Protein AF-D6PB41-F1 (afdb_monomer_lite)

Structure (mmCIF, N/CA/C/O backbone):
data_AF-D6PB41-F1
#
_entry.id   AF-D6PB41-F1
#
loop_
_atom_site.group_PDB
_atom_site.id
_atom_site.type_symbol
_atom_site.label_atom_id
_atom_site.label_alt_id
_atom_site.label_comp_id
_atom_site.label_asym_id
_atom_site.label_entity_id
_atom_site.label_seq_id
_atom_site.pdbx_PDB_ins_code
_atom_site.Cartn_x
_atom_site.Cartn_y
_atom_site.Cartn_z
_atom_site.occupancy
_atom_site.B_iso_or_equiv
_atom_site.auth_seq_id
_atom_site.auth_comp_id
_atom_site.auth_asym_id
_atom_site.auth_atom_id
_atom_site.pdbx_PDB_model_num
ATOM 1 N N . MET A 1 1 ? 48.624 17.942 90.514 1.00 46.00 1 MET A N 1
ATOM 2 C CA . MET A 1 1 ? 49.899 18.522 90.030 1.00 46.00 1 MET A CA 1
ATOM 3 C C . MET A 1 1 ? 50.523 17.539 89.050 1.00 46.00 1 MET A C 1
ATOM 5 O O . MET A 1 1 ? 50.627 16.386 89.438 1.00 46.00 1 MET A O 1
ATOM 9 N N . ARG A 1 2 ? 50.979 18.027 87.878 1.00 43.34 2 ARG A N 1
ATOM 10 C CA . ARG A 1 2 ? 51.829 17.343 86.865 1.00 43.34 2 ARG A CA 1
ATOM 11 C C . ARG A 1 2 ? 51.048 16.336 86.003 1.00 43.34 2 ARG A C 1
ATOM 13 O O . ARG A 1 2 ? 50.616 15.320 86.511 1.00 43.34 2 ARG A O 1
ATOM 20 N N . LYS A 1 3 ? 50.679 16.594 84.744 1.00 46.78 3 LYS A N 1
ATOM 21 C CA . LYS A 1 3 ? 51.382 17.221 83.607 1.00 46.78 3 LYS A CA 1
ATOM 22 C C . LYS A 1 3 ? 52.741 16.563 83.311 1.00 46.78 3 LYS A C 1
ATOM 24 O O . LYS A 1 3 ? 53.700 16.819 84.031 1.00 46.78 3 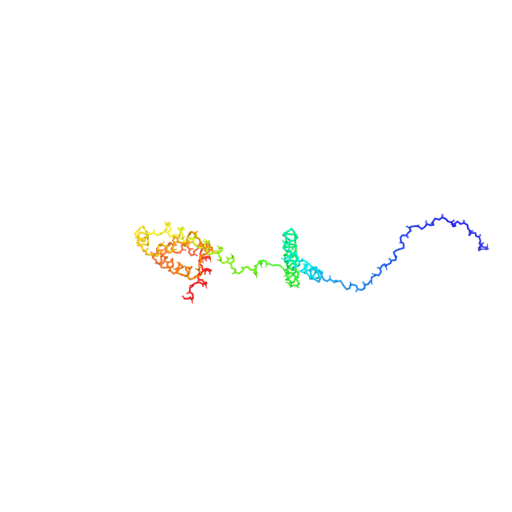LYS A O 1
ATOM 29 N N . ALA A 1 4 ? 52.746 15.864 82.174 1.00 49.88 4 ALA A N 1
ATOM 30 C CA . ALA A 1 4 ? 53.856 15.529 81.280 1.00 49.88 4 ALA A CA 1
ATOM 31 C C . ALA A 1 4 ? 54.661 14.236 81.522 1.00 49.88 4 ALA A C 1
ATOM 33 O O . ALA A 1 4 ? 55.021 13.911 82.647 1.00 49.88 4 ALA A O 1
ATOM 34 N N . ALA A 1 5 ? 55.005 13.635 80.374 1.00 46.44 5 ALA A N 1
ATOM 35 C CA . ALA A 1 5 ? 55.997 12.595 80.086 1.00 46.44 5 ALA A CA 1
ATOM 36 C C . ALA A 1 5 ? 55.528 11.131 80.155 1.00 46.44 5 ALA A C 1
ATOM 38 O O . ALA A 1 5 ? 55.388 10.582 81.239 1.00 46.44 5 ALA A O 1
ATOM 39 N N . VAL A 1 6 ? 55.292 10.563 78.962 1.00 45.97 6 VAL A N 1
ATOM 40 C CA . VAL A 1 6 ? 55.662 9.239 78.393 1.00 45.97 6 VAL A CA 1
ATOM 41 C C . VAL A 1 6 ? 54.609 9.010 77.287 1.00 45.97 6 VAL A C 1
ATOM 43 O O . VAL A 1 6 ? 53.485 8.632 77.577 1.00 45.97 6 VAL A O 1
ATOM 46 N N . GLU A 1 7 ? 54.756 9.386 76.018 1.00 50.38 7 GLU A N 1
ATOM 47 C CA . GLU A 1 7 ? 55.872 9.172 75.093 1.00 50.38 7 GLU A CA 1
ATOM 48 C C . GLU A 1 7 ? 56.425 7.741 75.132 1.00 50.38 7 GLU A C 1
ATOM 50 O O . GLU A 1 7 ? 57.614 7.553 75.308 1.00 50.38 7 GLU A O 1
ATOM 55 N N . GLU A 1 8 ? 55.561 6.723 75.004 1.00 51.78 8 GLU A N 1
ATOM 56 C CA . GLU A 1 8 ? 55.980 5.369 74.601 1.00 51.78 8 GLU A CA 1
ATOM 57 C C . GLU A 1 8 ? 54.777 4.510 74.170 1.00 51.78 8 GLU A C 1
ATOM 59 O O . GLU A 1 8 ? 54.185 3.787 74.966 1.00 51.78 8 GLU A O 1
ATOM 64 N N . LYS A 1 9 ? 54.373 4.630 72.902 1.00 47.22 9 LYS A N 1
ATOM 65 C CA . LYS A 1 9 ? 53.949 3.513 72.029 1.00 47.22 9 LYS A CA 1
ATOM 66 C C . LYS A 1 9 ? 53.563 4.063 70.660 1.00 47.22 9 LYS A C 1
ATOM 68 O O . LYS A 1 9 ? 52.422 4.050 70.214 1.00 47.22 9 LYS A O 1
ATOM 73 N N . VAL A 1 10 ? 54.596 4.561 69.993 1.00 51.94 10 VAL A N 1
ATOM 74 C CA . VAL A 1 10 ? 54.759 4.367 68.556 1.00 51.94 10 VAL A CA 1
ATOM 75 C C . VAL A 1 10 ? 54.676 2.861 68.299 1.00 51.94 10 VAL A C 1
ATOM 77 O O . VAL A 1 10 ? 55.523 2.141 68.817 1.00 51.94 10 VAL A O 1
ATOM 80 N N . ALA A 1 11 ? 53.651 2.404 67.578 1.00 50.31 11 ALA A N 1
ATOM 81 C CA . ALA A 1 11 ? 53.656 1.245 66.671 1.00 50.31 11 ALA A CA 1
ATOM 82 C C . ALA A 1 11 ? 52.228 0.711 66.507 1.00 50.31 11 ALA A C 1
ATOM 84 O O . ALA A 1 11 ? 51.835 -0.205 67.214 1.00 50.31 11 ALA A O 1
ATOM 85 N N . GLU A 1 12 ? 51.478 1.339 65.603 1.00 49.16 12 GLU A N 1
ATOM 86 C CA . GLU A 1 12 ? 50.595 0.692 64.616 1.00 49.16 12 GLU A CA 1
ATOM 87 C C . GLU A 1 12 ? 50.048 1.842 63.748 1.00 49.16 12 GLU A C 1
ATOM 89 O O . GLU A 1 12 ? 48.946 2.346 63.921 1.00 49.16 12 GLU A O 1
ATOM 94 N N . ILE A 1 13 ? 50.9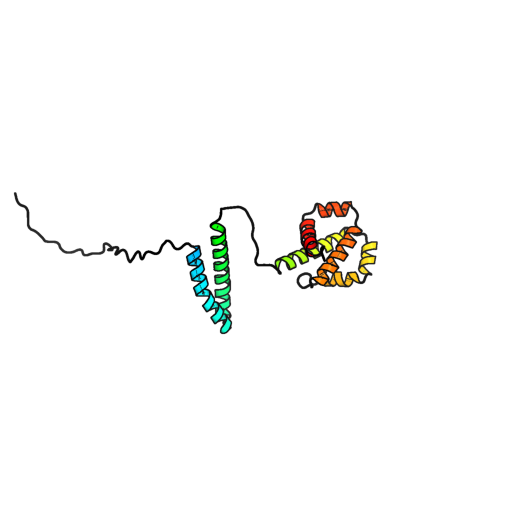14 2.578 63.044 1.00 47.47 13 ILE A N 1
ATOM 95 C CA . ILE A 1 13 ? 51.117 2.356 61.601 1.00 47.47 13 ILE A CA 1
ATOM 96 C C . ILE A 1 13 ? 49.804 1.860 60.982 1.00 47.47 13 ILE A C 1
ATOM 98 O O . ILE A 1 13 ? 49.491 0.681 61.014 1.00 47.47 13 ILE A O 1
ATOM 102 N N . ARG A 1 14 ? 48.941 2.819 60.645 1.00 54.53 14 ARG A N 1
ATOM 103 C CA . ARG A 1 14 ? 48.743 3.224 59.245 1.00 54.53 14 ARG A CA 1
ATOM 104 C C . ARG A 1 14 ? 48.165 2.080 58.416 1.00 54.53 14 ARG A C 1
ATOM 106 O O . ARG A 1 14 ? 48.912 1.348 57.789 1.00 54.53 14 ARG A O 1
ATOM 113 N N . ASP A 1 15 ? 46.842 2.025 58.393 1.00 50.47 15 ASP A N 1
ATOM 114 C CA . ASP A 1 15 ? 46.095 1.885 57.139 1.00 50.47 15 ASP A CA 1
ATOM 115 C C . ASP A 1 15 ? 44.679 2.456 57.328 1.00 50.47 15 ASP A C 1
ATOM 117 O O . ASP A 1 15 ? 43.663 1.853 57.003 1.00 50.47 15 ASP A O 1
ATOM 121 N N . ALA A 1 16 ? 44.587 3.639 57.949 1.00 48.56 16 ALA A N 1
ATOM 122 C CA . ALA A 1 16 ? 43.420 4.461 57.674 1.00 48.56 16 ALA A CA 1
ATOM 123 C C . ALA A 1 16 ? 43.694 5.025 56.280 1.00 48.56 16 ALA A C 1
ATOM 125 O O . ALA A 1 16 ? 44.712 5.714 56.145 1.00 48.56 16 ALA A O 1
ATOM 126 N N . PRO A 1 17 ? 42.882 4.701 55.258 1.00 48.66 17 PRO A N 1
ATOM 127 C CA . PRO A 1 17 ? 43.098 5.230 53.929 1.00 48.66 17 PRO A CA 1
ATOM 128 C C . PRO A 1 17 ? 43.026 6.743 54.076 1.00 48.66 17 PRO A C 1
ATOM 130 O O . PRO A 1 17 ? 41.963 7.306 54.344 1.00 48.66 17 PRO A O 1
ATOM 133 N N . THR A 1 18 ? 44.177 7.409 53.994 1.00 47.81 18 THR A N 1
ATOM 134 C CA . THR A 1 18 ? 44.210 8.826 53.678 1.00 47.81 18 THR A CA 1
ATOM 135 C C . THR A 1 18 ? 43.517 8.897 52.339 1.00 47.81 18 THR A C 1
ATOM 137 O O . THR A 1 18 ? 44.089 8.534 51.314 1.00 47.81 18 THR A O 1
ATOM 140 N N . VAL A 1 19 ? 42.247 9.289 52.373 1.00 55.06 19 VAL A N 1
ATOM 141 C CA . VAL A 1 19 ? 41.562 9.811 51.208 1.00 55.06 19 VAL A CA 1
ATOM 142 C C . VAL A 1 19 ? 42.275 11.130 50.943 1.00 55.06 19 VAL A C 1
ATOM 144 O O . VAL A 1 19 ? 41.844 12.198 51.367 1.00 55.06 19 VAL A O 1
ATOM 147 N N . GLU A 1 20 ? 43.454 11.037 50.322 1.00 46.06 20 GLU A N 1
ATOM 148 C CA . GLU A 1 20 ? 43.840 12.041 49.354 1.00 46.06 20 GLU A CA 1
ATOM 149 C C . GLU A 1 20 ? 42.637 12.076 48.428 1.00 46.06 20 GLU A C 1
ATOM 151 O O . GLU A 1 20 ? 42.344 11.095 47.740 1.00 46.06 20 GLU A O 1
ATOM 156 N N . LEU A 1 21 ? 41.844 13.140 48.565 1.00 47.31 21 LEU A N 1
ATOM 157 C CA . LEU A 1 21 ? 40.857 13.518 47.576 1.00 47.31 21 LEU A CA 1
ATOM 158 C C . LEU A 1 21 ? 41.687 13.732 46.315 1.00 47.31 21 LEU A C 1
ATOM 160 O O . LEU A 1 21 ? 42.231 14.812 46.095 1.00 47.31 21 LEU A O 1
ATOM 164 N N . LEU A 1 22 ? 41.916 12.627 45.602 1.00 50.00 22 LEU A N 1
ATOM 165 C CA . LEU A 1 22 ? 42.447 12.584 44.260 1.00 50.00 22 LEU A CA 1
ATOM 166 C C . LEU A 1 22 ? 41.592 13.591 43.531 1.00 50.00 22 LEU A C 1
ATOM 168 O O . LEU A 1 22 ? 40.391 13.349 43.433 1.00 50.00 22 LEU A O 1
ATOM 172 N N . ASN A 1 23 ? 42.222 14.718 43.192 1.00 44.22 23 ASN A N 1
ATOM 173 C CA . ASN A 1 23 ? 41.720 15.764 42.329 1.00 44.22 23 ASN A CA 1
ATOM 174 C C . ASN A 1 23 ? 40.247 15.543 41.989 1.00 44.22 23 ASN A C 1
ATOM 176 O O . ASN A 1 23 ? 39.916 14.879 41.006 1.00 44.22 23 ASN A O 1
ATOM 180 N N . GLU A 1 24 ? 39.371 16.157 42.780 1.00 47.56 24 GLU A N 1
ATOM 181 C CA . GLU A 1 24 ? 38.147 16.707 42.213 1.00 47.56 24 GLU A CA 1
ATOM 182 C C . GLU A 1 24 ? 38.624 17.850 41.298 1.00 47.56 24 GLU A C 1
ATOM 184 O O . GLU A 1 24 ? 38.518 19.034 41.603 1.00 47.56 24 GLU A O 1
ATOM 189 N N . GLU A 1 25 ? 39.330 17.464 40.225 1.00 49.12 25 GLU A N 1
ATOM 190 C CA . GLU A 1 25 ? 39.342 18.210 38.991 1.00 49.12 25 GLU A CA 1
ATOM 191 C C . GLU A 1 25 ? 37.870 18.428 38.720 1.00 49.12 25 GLU A C 1
ATOM 193 O O . GLU A 1 25 ? 37.086 17.480 38.713 1.00 49.12 25 GLU A O 1
ATOM 198 N N . ASP A 1 26 ? 37.544 19.709 38.692 1.00 46.25 26 ASP A N 1
ATOM 199 C CA . ASP A 1 26 ? 36.282 20.360 38.406 1.00 46.25 26 ASP A CA 1
ATOM 200 C C . ASP A 1 26 ? 35.673 19.778 37.113 1.00 46.25 26 ASP A C 1
ATOM 202 O O . ASP A 1 26 ? 35.628 20.418 36.070 1.00 46.25 26 ASP A O 1
ATOM 206 N N . ASP A 1 27 ? 35.273 18.511 37.139 1.00 49.66 27 ASP A N 1
ATOM 207 C CA . ASP A 1 27 ? 34.478 17.884 36.105 1.00 49.66 27 ASP A CA 1
ATOM 208 C C . ASP A 1 27 ? 33.059 18.224 36.524 1.00 49.66 27 ASP A C 1
ATOM 210 O O . ASP A 1 27 ? 32.382 17.494 37.259 1.00 49.66 27 ASP A O 1
ATOM 214 N N . GLU A 1 28 ? 32.648 19.430 36.117 1.00 53.94 28 GLU A N 1
ATOM 215 C CA . GLU A 1 28 ? 31.245 19.795 35.963 1.00 53.94 28 GLU A CA 1
ATOM 216 C C . GLU A 1 28 ? 30.469 18.524 35.612 1.00 53.94 28 GLU A C 1
ATOM 218 O O . GLU A 1 28 ? 30.945 17.795 34.742 1.00 53.94 28 GLU A O 1
ATOM 223 N N . PRO A 1 29 ? 29.336 18.194 36.262 1.00 51.88 29 PRO A N 1
ATOM 224 C CA . PRO A 1 29 ? 28.664 16.922 36.033 1.00 51.88 29 PRO A CA 1
ATOM 225 C C . PRO A 1 29 ? 28.317 16.810 34.549 1.00 51.88 29 PRO A C 1
ATOM 227 O O . PRO A 1 29 ? 27.301 17.337 34.094 1.00 51.88 29 PRO A O 1
ATOM 230 N N . VAL A 1 30 ? 29.201 16.162 33.784 1.00 57.44 30 VAL A N 1
ATOM 231 C CA . VAL A 1 30 ? 29.073 16.097 32.341 1.00 57.44 30 VAL A CA 1
ATOM 232 C C . VAL A 1 30 ? 27.807 15.312 32.102 1.00 57.44 30 VAL A C 1
ATOM 234 O O . VAL A 1 30 ? 27.666 14.165 32.544 1.00 57.44 30 VAL A O 1
ATOM 237 N N . SER A 1 31 ? 26.840 15.988 31.485 1.00 76.38 31 SER A N 1
ATOM 238 C CA . SER A 1 31 ? 25.539 15.405 31.208 1.00 76.38 31 SER A CA 1
ATOM 239 C C . SER A 1 31 ? 25.746 14.052 30.536 1.00 76.38 31 SER A C 1
ATOM 241 O O . SER A 1 31 ? 26.674 13.877 29.740 1.00 76.38 31 SER A O 1
ATOM 243 N N . GLU A 1 32 ? 24.884 13.083 30.834 1.00 78.56 32 GLU A N 1
ATOM 244 C CA . GLU A 1 32 ? 24.936 11.771 30.187 1.00 78.56 32 GLU A CA 1
ATOM 245 C C . GLU A 1 32 ? 24.964 11.896 28.656 1.00 78.56 32 GLU A C 1
ATOM 247 O O . GLU A 1 32 ? 25.597 11.089 27.978 1.00 78.56 32 GLU A O 1
ATOM 252 N N . LEU A 1 33 ? 24.359 12.959 28.116 1.00 80.38 33 LEU A N 1
ATOM 253 C CA . LEU A 1 33 ? 24.427 13.324 26.705 1.00 80.38 33 LEU A CA 1
ATOM 254 C C . LEU A 1 33 ? 25.861 13.633 26.250 1.00 80.38 33 LEU A C 1
ATOM 256 O O . LEU A 1 33 ? 26.296 13.109 25.229 1.00 80.38 33 LEU A O 1
ATOM 260 N N . GLN A 1 34 ? 26.611 14.426 27.015 1.00 81.81 34 GLN A N 1
ATOM 261 C CA . GLN A 1 34 ? 27.980 14.821 26.681 1.00 81.81 34 GLN A CA 1
ATOM 262 C C . GLN A 1 34 ? 28.940 13.622 26.726 1.00 81.81 34 GLN A C 1
ATOM 264 O O . GLN A 1 34 ? 29.790 13.490 25.850 1.00 81.81 34 GLN A O 1
ATOM 269 N N . ARG A 1 35 ? 28.747 12.690 27.673 1.00 85.00 35 ARG A N 1
ATOM 270 C CA . ARG A 1 35 ? 29.501 11.420 27.718 1.00 85.00 35 ARG A CA 1
ATOM 271 C C . ARG A 1 35 ? 29.255 10.566 26.475 1.00 85.00 35 ARG A C 1
ATOM 273 O O . ARG A 1 35 ? 30.198 10.083 25.859 1.00 85.00 35 ARG A O 1
ATOM 280 N N . VAL A 1 36 ? 27.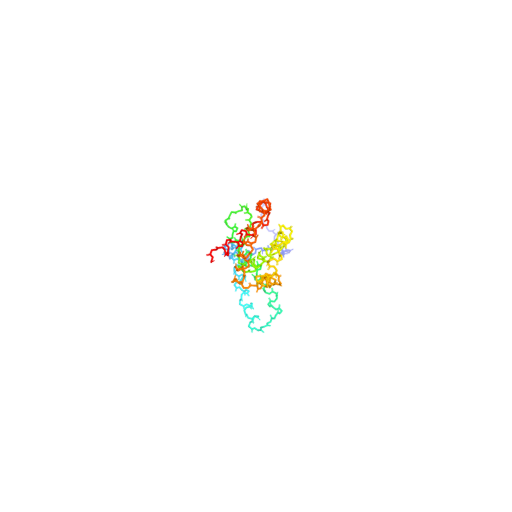990 10.424 26.077 1.00 86.19 36 VAL A N 1
ATOM 281 C CA . VAL A 1 36 ? 27.609 9.663 24.878 1.00 86.19 36 VAL A CA 1
ATOM 282 C C . VAL A 1 36 ? 28.145 10.321 23.598 1.00 86.19 36 VAL A C 1
ATOM 284 O O . VAL A 1 36 ? 28.538 9.625 22.664 1.00 86.19 36 VAL A O 1
ATOM 287 N N . GLU A 1 37 ? 28.189 11.653 23.531 1.00 85.81 37 GLU A N 1
ATOM 288 C CA . GLU A 1 37 ? 28.752 12.375 22.384 1.00 85.81 37 GLU A CA 1
ATOM 289 C C . GLU A 1 37 ? 30.272 12.237 22.267 1.00 85.81 37 GLU A C 1
ATOM 291 O O . GLU A 1 37 ? 30.781 12.121 21.147 1.00 85.81 37 GLU A O 1
ATOM 296 N N . ASP A 1 38 ? 30.987 12.221 23.391 1.00 87.94 38 ASP A N 1
ATOM 297 C CA . ASP A 1 38 ? 32.433 12.007 23.405 1.00 87.94 38 ASP A CA 1
ATOM 298 C C . ASP A 1 38 ? 32.785 10.577 22.963 1.00 87.94 38 ASP A C 1
ATOM 300 O O . ASP A 1 38 ? 33.621 10.374 22.080 1.00 87.94 38 ASP A O 1
ATOM 304 N N . GLU A 1 39 ? 32.027 9.590 23.448 1.00 87.62 39 GLU A N 1
ATOM 305 C CA . GLU A 1 39 ? 32.173 8.183 23.064 1.00 87.62 39 GLU A CA 1
ATOM 306 C C . GLU A 1 39 ? 31.895 7.970 21.562 1.00 87.62 39 GLU A C 1
ATOM 308 O O . GLU A 1 39 ? 32.675 7.327 20.855 1.00 87.62 39 GLU A O 1
ATOM 313 N N . LEU A 1 40 ? 30.852 8.611 21.016 1.00 88.75 40 LEU A N 1
ATOM 314 C CA . LEU A 1 40 ? 30.580 8.617 19.572 1.00 88.75 40 LEU A CA 1
ATOM 315 C C . LEU A 1 40 ? 31.703 9.264 18.757 1.00 88.75 40 LEU A C 1
ATOM 317 O O . LEU A 1 40 ? 31.995 8.817 17.643 1.00 88.75 40 LEU A O 1
ATOM 321 N N . ARG A 1 41 ? 32.315 10.334 19.275 1.00 88.94 41 ARG A N 1
ATOM 322 C CA . ARG A 1 41 ? 33.431 11.020 18.616 1.00 88.94 41 ARG A CA 1
ATOM 323 C C . ARG A 1 41 ? 34.702 10.167 18.631 1.00 88.94 41 ARG A C 1
ATOM 325 O O . ARG A 1 41 ? 35.433 10.214 17.645 1.00 88.94 41 ARG A O 1
ATOM 332 N N . ALA A 1 42 ? 34.926 9.368 19.673 1.00 88.56 42 ALA A N 1
ATOM 333 C CA . ALA A 1 42 ? 36.047 8.432 19.770 1.00 88.56 42 ALA A CA 1
ATOM 334 C C . ALA A 1 42 ? 35.871 7.187 18.877 1.00 88.56 42 ALA A C 1
ATOM 336 O O . ALA A 1 42 ? 36.818 6.754 18.223 1.00 88.56 42 ALA A O 1
ATOM 337 N N . LEU A 1 43 ? 34.654 6.636 18.789 1.00 87.19 43 LEU A N 1
ATOM 338 C CA . LEU A 1 43 ? 34.363 5.412 18.026 1.00 87.19 43 LEU A CA 1
ATOM 339 C C . LEU A 1 43 ? 34.213 5.647 16.512 1.00 87.19 43 LEU A C 1
ATOM 341 O O . LEU A 1 43 ? 34.517 4.761 15.711 1.00 87.19 43 LEU A O 1
ATOM 345 N N . LYS A 1 44 ? 33.783 6.843 16.085 1.00 87.25 44 LYS A N 1
ATOM 346 C CA . LYS A 1 44 ? 33.655 7.202 14.659 1.00 87.25 44 LYS A CA 1
ATOM 347 C C . LYS A 1 44 ? 34.934 7.015 13.830 1.00 87.25 44 LYS A C 1
ATOM 349 O O . LYS A 1 44 ? 34.835 6.398 12.768 1.00 87.25 44 LYS A O 1
ATOM 354 N N . PRO A 1 45 ? 36.108 7.545 14.228 1.00 91.06 45 PRO A N 1
ATOM 355 C CA . PRO A 1 45 ? 37.332 7.370 13.450 1.00 91.06 45 PRO A CA 1
ATOM 356 C C . PRO A 1 45 ? 37.767 5.901 13.381 1.00 91.06 45 PRO A C 1
ATOM 358 O O . PRO A 1 45 ? 38.167 5.461 12.309 1.00 91.06 45 PRO A O 1
ATOM 361 N N . LEU A 1 46 ? 37.594 5.125 14.459 1.00 87.62 46 LEU A N 1
ATOM 362 C CA . LEU A 1 46 ? 37.900 3.688 14.480 1.00 87.62 46 LEU A CA 1
ATOM 363 C C . LEU A 1 46 ? 37.023 2.901 13.501 1.00 87.62 46 LEU A C 1
ATOM 365 O O . LEU A 1 46 ? 37.516 2.047 12.772 1.00 87.62 46 LEU A O 1
ATOM 369 N N . TYR A 1 47 ? 35.733 3.233 13.422 1.00 88.69 47 TYR A N 1
ATOM 370 C CA . TYR A 1 47 ? 34.827 2.646 12.435 1.00 88.69 47 TYR A CA 1
ATOM 371 C C . TYR A 1 47 ? 35.232 2.990 10.996 1.00 88.69 47 TYR A C 1
ATOM 373 O O . TYR A 1 47 ? 35.212 2.123 10.125 1.00 88.69 47 TYR A O 1
ATOM 381 N N . GLN A 1 48 ? 35.614 4.242 10.725 1.00 89.00 48 GLN A N 1
ATOM 382 C CA . GLN A 1 48 ? 36.060 4.650 9.387 1.00 89.00 48 GLN A CA 1
ATOM 383 C C . GLN A 1 48 ? 37.392 3.997 9.000 1.00 89.00 48 GLN A C 1
ATOM 385 O O . GLN A 1 48 ? 37.570 3.618 7.845 1.00 89.00 48 GLN A O 1
ATOM 390 N N . GLU A 1 49 ? 38.300 3.817 9.958 1.00 90.62 49 GLU A N 1
ATOM 391 C CA . GLU A 1 49 ? 39.553 3.088 9.767 1.00 90.62 49 GLU A CA 1
ATOM 392 C C . GLU A 1 49 ? 39.287 1.603 9.484 1.00 90.62 49 GLU A C 1
ATOM 394 O O . GLU A 1 49 ? 39.726 1.095 8.454 1.00 90.62 49 GLU A O 1
ATOM 399 N N . ALA A 1 50 ? 38.468 0.934 10.301 1.00 88.19 50 ALA A N 1
ATOM 400 C CA . ALA A 1 50 ? 38.021 -0.440 10.063 1.00 88.19 50 ALA A CA 1
ATOM 401 C C . ALA A 1 50 ? 37.344 -0.601 8.691 1.00 88.19 50 ALA A C 1
ATOM 403 O O . ALA A 1 50 ? 37.576 -1.580 7.978 1.00 88.19 50 ALA A O 1
ATOM 404 N N . LYS A 1 51 ? 36.557 0.398 8.272 1.00 87.31 51 LYS A N 1
ATOM 405 C CA . LYS A 1 51 ? 35.922 0.449 6.950 1.00 87.31 51 LYS A CA 1
ATOM 406 C C . LYS A 1 51 ? 36.938 0.604 5.823 1.00 87.31 51 LYS A C 1
ATOM 408 O O . LYS A 1 51 ? 36.799 -0.063 4.801 1.00 87.31 51 LYS A O 1
ATOM 413 N N . ALA A 1 52 ? 37.958 1.438 6.008 1.00 90.69 52 ALA A N 1
ATOM 414 C CA . ALA A 1 52 ? 39.035 1.632 5.041 1.00 90.69 52 ALA A CA 1
ATOM 415 C C . ALA A 1 52 ? 39.944 0.397 4.917 1.00 90.69 52 ALA A C 1
ATOM 417 O O . ALA A 1 52 ? 40.375 0.064 3.815 1.00 90.69 52 ALA A O 1
ATOM 418 N N . LEU A 1 53 ? 40.196 -0.305 6.026 1.00 87.19 53 LEU A N 1
ATOM 419 C CA . LEU A 1 53 ? 40.941 -1.567 6.060 1.00 87.19 53 LEU A CA 1
ATOM 420 C C . LEU A 1 53 ? 40.099 -2.784 5.638 1.00 87.19 53 LEU A C 1
ATOM 422 O O . LEU A 1 53 ? 40.658 -3.854 5.398 1.00 87.19 53 LEU A O 1
ATOM 426 N N . GLY A 1 54 ? 38.775 -2.637 5.514 1.00 85.19 54 GLY A N 1
ATOM 427 C CA . GLY A 1 54 ? 37.865 -3.732 5.168 1.00 85.19 54 GLY A CA 1
ATOM 428 C C . GLY A 1 54 ? 37.737 -4.791 6.269 1.00 85.19 54 GLY A C 1
ATOM 429 O O . GLY A 1 54 ? 37.382 -5.938 5.983 1.00 85.19 54 GLY A O 1
ATOM 430 N N . ASP A 1 55 ? 38.032 -4.426 7.516 1.00 87.81 55 ASP A N 1
ATOM 431 C CA . ASP A 1 55 ? 38.010 -5.326 8.662 1.00 87.81 55 ASP A CA 1
ATOM 432 C C . ASP A 1 55 ? 36.559 -5.573 9.106 1.00 87.81 55 ASP A C 1
ATOM 434 O O . ASP A 1 55 ? 35.950 -4.839 9.883 1.00 87.81 55 ASP A O 1
ATOM 438 N N . LYS A 1 56 ? 35.964 -6.631 8.548 1.00 84.44 56 LYS A N 1
ATOM 439 C CA . LYS A 1 56 ? 34.560 -6.986 8.793 1.00 84.44 56 LYS A CA 1
ATOM 440 C C . LYS A 1 56 ? 34.278 -7.382 10.244 1.00 84.44 56 LYS A C 1
ATOM 442 O O . LYS A 1 56 ? 33.135 -7.251 10.671 1.00 84.44 56 LYS A O 1
ATOM 447 N N . ALA A 1 57 ? 35.277 -7.872 10.979 1.00 86.62 57 ALA A N 1
ATOM 448 C CA . ALA A 1 57 ? 35.100 -8.297 12.365 1.00 86.62 57 ALA A CA 1
ATOM 449 C C . ALA A 1 57 ? 34.902 -7.081 13.277 1.00 86.62 57 ALA A C 1
ATOM 451 O O . ALA A 1 57 ? 33.924 -7.010 14.016 1.00 86.62 57 ALA A O 1
ATOM 452 N N . THR A 1 58 ? 35.771 -6.080 13.143 1.00 83.00 58 THR A N 1
ATOM 453 C CA . THR A 1 58 ? 35.665 -4.815 13.884 1.00 83.00 58 THR A CA 1
ATOM 454 C C . THR A 1 58 ? 34.456 -3.990 13.450 1.00 83.00 58 THR A C 1
ATOM 456 O O . THR A 1 58 ? 33.781 -3.413 14.298 1.00 83.00 58 THR A O 1
ATOM 459 N N . LEU A 1 59 ? 34.094 -3.981 12.161 1.00 84.12 59 LEU A N 1
ATOM 460 C CA . LEU A 1 59 ? 32.860 -3.332 11.704 1.00 84.12 59 LEU A CA 1
ATOM 461 C C . LEU A 1 59 ? 31.606 -3.978 12.297 1.00 84.12 59 LEU A C 1
ATOM 463 O O . LEU A 1 59 ? 30.697 -3.254 12.698 1.00 84.12 59 LEU A O 1
ATOM 467 N N . ALA A 1 60 ? 31.544 -5.308 12.377 1.00 88.56 60 ALA A N 1
ATOM 468 C CA . ALA A 1 60 ? 30.402 -6.008 12.963 1.00 88.56 60 ALA A CA 1
ATOM 469 C C . ALA A 1 60 ? 30.229 -5.711 14.465 1.00 88.56 60 ALA A C 1
ATOM 471 O O . ALA A 1 60 ? 29.108 -5.754 14.960 1.00 88.56 60 ALA A O 1
ATOM 472 N N . GLU A 1 61 ? 31.309 -5.364 15.171 1.00 87.81 61 GLU A N 1
ATOM 473 C CA . GLU A 1 61 ? 31.283 -4.973 16.587 1.00 87.81 61 GLU A CA 1
ATOM 474 C C . GLU A 1 61 ? 31.009 -3.467 16.782 1.00 87.81 61 GLU A C 1
ATOM 476 O O . GLU A 1 61 ? 30.200 -3.063 17.622 1.00 87.81 61 GLU A O 1
ATOM 481 N N . LEU A 1 62 ? 31.626 -2.612 15.960 1.00 86.88 62 LEU A N 1
ATOM 482 C CA . LEU A 1 62 ? 31.504 -1.154 16.059 1.00 86.88 62 LEU A CA 1
ATOM 483 C C . LEU A 1 62 ? 30.165 -0.629 15.533 1.00 86.88 62 LEU A C 1
ATOM 485 O O . LEU A 1 62 ? 29.655 0.353 16.067 1.00 86.88 62 LEU A O 1
ATOM 489 N N . THR A 1 63 ? 29.579 -1.268 14.517 1.00 85.69 63 THR A N 1
ATOM 490 C CA . THR A 1 63 ? 28.288 -0.853 13.937 1.00 85.69 63 THR A CA 1
ATOM 491 C C . THR A 1 63 ? 27.151 -0.856 14.967 1.00 85.69 63 THR A C 1
ATOM 493 O O . THR A 1 63 ? 26.555 0.206 15.168 1.00 85.69 63 THR A O 1
ATOM 496 N N . PRO A 1 64 ? 26.856 -1.971 15.672 1.00 89.38 64 PRO A N 1
ATOM 497 C CA . PRO A 1 64 ? 25.782 -1.983 16.664 1.00 89.38 64 PRO A CA 1
ATOM 498 C C . PRO A 1 64 ? 26.087 -1.059 17.849 1.00 89.38 64 PRO A C 1
ATOM 500 O O . PRO A 1 64 ? 25.177 -0.431 18.383 1.00 89.38 64 PRO A O 1
ATOM 503 N N . THR A 1 65 ? 27.361 -0.910 18.221 1.00 87.75 65 THR A N 1
ATOM 504 C CA . THR A 1 65 ? 27.788 -0.027 19.317 1.00 87.75 65 THR A CA 1
ATOM 505 C C . THR A 1 65 ? 27.559 1.451 18.977 1.00 87.75 65 THR A C 1
ATOM 507 O O . THR A 1 65 ? 26.961 2.187 19.762 1.00 87.75 65 THR A O 1
ATOM 510 N N . LEU A 1 66 ? 27.951 1.890 17.777 1.00 88.81 66 LEU A N 1
ATOM 511 C CA . LEU A 1 66 ? 27.699 3.250 17.291 1.00 88.81 66 LEU A CA 1
ATOM 512 C C . LEU A 1 66 ? 26.205 3.536 17.128 1.00 88.81 66 LEU A C 1
ATOM 514 O O . LEU A 1 66 ? 25.752 4.620 17.497 1.00 88.81 66 LEU A O 1
ATOM 518 N N . GLN A 1 67 ? 25.439 2.576 16.607 1.00 87.12 67 GLN A N 1
ATOM 519 C CA . GLN A 1 67 ? 23.989 2.701 16.481 1.00 87.12 67 GLN A CA 1
ATOM 520 C C . GLN A 1 67 ? 23.331 2.839 17.859 1.00 87.12 67 GLN A C 1
ATOM 522 O O . GLN A 1 67 ? 22.549 3.764 18.063 1.00 87.12 67 GLN A O 1
ATOM 527 N N . ALA A 1 68 ? 23.709 2.007 18.833 1.00 86.50 68 ALA A N 1
ATOM 528 C CA . ALA A 1 68 ? 23.197 2.086 20.198 1.00 86.50 68 ALA A CA 1
ATOM 529 C C . ALA A 1 68 ? 23.520 3.432 20.867 1.00 86.50 68 ALA A C 1
ATOM 531 O O . ALA A 1 68 ? 22.643 4.036 21.489 1.00 86.50 68 ALA A O 1
ATOM 532 N N . LEU A 1 69 ? 24.744 3.948 20.705 1.00 87.88 69 LEU A N 1
ATOM 533 C CA . LEU A 1 69 ? 25.129 5.257 21.236 1.00 87.88 69 LEU A CA 1
ATOM 534 C C . LEU A 1 69 ? 24.406 6.414 20.528 1.00 87.88 69 LEU A C 1
ATOM 536 O O . LEU A 1 69 ? 23.991 7.364 21.189 1.00 87.88 69 LEU A O 1
ATOM 540 N N . MET A 1 70 ? 24.185 6.338 19.212 1.00 85.12 70 MET A N 1
ATOM 541 C CA . MET A 1 70 ? 23.386 7.325 18.470 1.00 85.12 70 MET A CA 1
ATOM 542 C C . MET A 1 70 ? 21.921 7.317 18.924 1.00 85.12 70 MET A C 1
ATOM 544 O O . MET A 1 70 ? 21.349 8.383 19.162 1.00 85.12 70 MET A O 1
ATOM 548 N N . SER A 1 71 ? 21.330 6.134 19.120 1.00 84.12 71 SER A N 1
ATOM 549 C CA . SER A 1 71 ? 19.985 5.974 19.681 1.00 84.12 71 SER A CA 1
ATOM 550 C C . SER A 1 71 ? 19.904 6.518 21.106 1.00 84.12 71 SER A C 1
ATOM 552 O O . SER A 1 71 ? 18.972 7.251 21.429 1.00 84.12 71 SER A O 1
ATOM 554 N N . LYS A 1 72 ? 20.911 6.245 21.946 1.00 82.50 72 LYS A N 1
ATOM 555 C CA . LYS A 1 72 ? 21.000 6.775 23.312 1.00 82.50 72 LYS A CA 1
ATOM 556 C C . LYS A 1 72 ? 21.145 8.299 23.319 1.00 82.50 72 LYS A C 1
ATOM 558 O O . LYS A 1 72 ? 20.459 8.959 24.092 1.00 82.50 72 LYS A O 1
ATOM 563 N N . ARG A 1 73 ? 21.958 8.878 22.425 1.00 85.50 73 ARG A N 1
ATOM 564 C CA . ARG A 1 73 ? 22.067 10.335 22.227 1.00 85.50 73 ARG A CA 1
ATOM 565 C C . ARG A 1 73 ? 20.720 10.931 21.838 1.00 85.50 73 ARG A C 1
ATOM 567 O O . ARG A 1 73 ? 20.329 11.950 22.394 1.00 85.50 73 ARG A O 1
ATOM 574 N N . LYS A 1 74 ? 20.014 10.303 20.891 1.00 82.56 74 LYS A N 1
ATOM 575 C CA . LYS A 1 74 ? 18.685 10.737 20.442 1.00 82.56 74 LYS A CA 1
ATOM 576 C C . LYS A 1 74 ? 17.684 10.703 21.599 1.00 82.56 74 LYS A C 1
ATOM 578 O O . LYS A 1 74 ? 17.021 11.706 21.827 1.00 82.56 74 LYS A O 1
ATOM 583 N N . ALA A 1 75 ? 17.661 9.623 22.377 1.00 80.25 75 ALA A N 1
ATOM 584 C CA . ALA A 1 75 ? 16.797 9.480 23.546 1.00 80.25 75 ALA A CA 1
ATOM 585 C C . ALA A 1 75 ? 17.125 10.490 24.659 1.00 80.25 75 ALA A C 1
ATOM 587 O O . ALA A 1 75 ? 16.217 11.096 25.211 1.00 80.25 75 ALA A O 1
ATOM 588 N N . LEU A 1 76 ? 18.405 10.727 24.959 1.00 76.50 76 LEU A N 1
ATOM 589 C CA . LEU A 1 76 ? 18.837 11.732 25.941 1.00 76.50 76 LEU A CA 1
ATOM 590 C C . LEU A 1 76 ? 18.508 13.156 25.481 1.00 76.50 76 LEU A C 1
ATOM 592 O O . LEU A 1 76 ? 18.065 13.975 26.278 1.00 76.50 76 LEU A O 1
ATOM 596 N N . LYS A 1 77 ? 18.685 13.441 24.186 1.00 74.38 77 LYS A N 1
ATOM 597 C CA . LYS A 1 77 ? 18.353 14.737 23.586 1.00 74.38 77 LYS A CA 1
ATOM 598 C C . LYS A 1 77 ? 16.843 14.988 23.562 1.00 74.38 77 LYS A C 1
ATOM 600 O O . LYS A 1 77 ? 16.427 16.123 23.746 1.00 74.38 77 LYS A O 1
ATOM 605 N N . GLN A 1 78 ? 16.039 13.946 23.349 1.00 62.19 78 GLN A N 1
ATOM 606 C CA . GLN A 1 78 ? 14.575 14.010 23.413 1.00 62.19 78 GLN A CA 1
ATOM 607 C C . GLN A 1 78 ? 14.062 14.039 24.864 1.00 62.19 78 GLN A C 1
ATOM 609 O O . GLN A 1 78 ? 13.091 14.721 25.155 1.00 62.19 78 GLN A O 1
ATOM 614 N N . GLY A 1 79 ? 14.741 13.363 25.794 1.00 50.31 79 GLY A N 1
ATOM 615 C CA . GLY A 1 79 ? 14.343 13.246 27.200 1.00 50.31 79 GLY A CA 1
ATOM 616 C C . GLY A 1 79 ? 14.612 14.477 28.074 1.00 50.31 79 GLY A C 1
ATOM 617 O O . GLY A 1 79 ? 14.078 14.550 29.180 1.00 50.31 79 GLY A O 1
ATOM 618 N N . SER A 1 80 ? 15.394 15.461 27.608 1.00 51.09 80 SER A N 1
ATOM 619 C CA . SER A 1 80 ? 15.496 16.774 28.274 1.00 51.09 80 SER A CA 1
ATOM 620 C C . SER A 1 80 ? 14.246 17.646 28.091 1.00 51.09 80 SER A C 1
ATOM 622 O O . SER A 1 80 ? 14.090 18.631 28.810 1.00 51.09 80 SER A O 1
ATOM 624 N N . GLU A 1 81 ? 13.322 17.250 27.217 1.00 45.38 81 GLU A N 1
ATOM 625 C CA . GLU A 1 81 ? 11.996 17.845 27.078 1.00 45.38 81 GLU A CA 1
ATOM 626 C C . GLU A 1 81 ? 10.925 16.779 27.372 1.00 45.38 81 GLU A 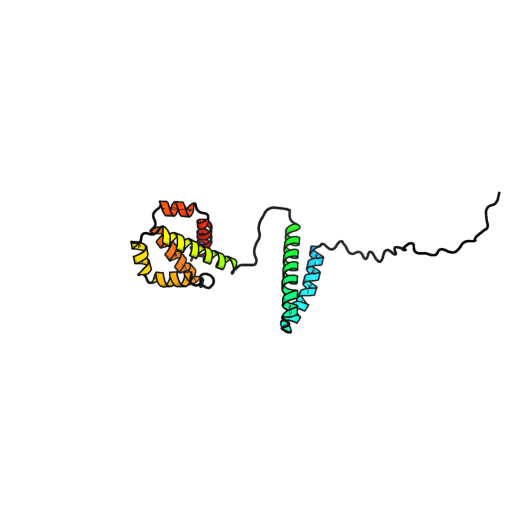C 1
ATOM 628 O O . GLU A 1 81 ? 10.414 16.114 26.487 1.00 45.38 81 GLU A O 1
ATOM 633 N N . VAL A 1 82 ? 10.568 16.668 28.658 1.00 36.69 82 VAL A N 1
ATOM 634 C CA . VAL A 1 82 ? 9.246 16.220 29.149 1.00 36.69 82 VAL A CA 1
ATOM 635 C C . VAL A 1 82 ? 8.865 14.741 28.883 1.00 36.69 82 VAL A C 1
ATOM 637 O O . VAL A 1 82 ? 8.488 14.334 27.793 1.00 36.69 82 VAL A O 1
ATOM 640 N N . GLN A 1 83 ? 8.856 13.922 29.942 1.00 41.22 83 GLN A N 1
ATOM 641 C CA . GLN A 1 83 ? 8.155 12.621 29.970 1.00 41.22 83 GLN A CA 1
ATOM 642 C C . GLN A 1 83 ? 6.619 12.801 29.908 1.00 41.22 83 GLN A C 1
ATOM 644 O O . GLN A 1 83 ? 6.125 13.812 30.408 1.00 41.22 83 GLN A O 1
ATOM 649 N N . PRO A 1 84 ? 5.829 11.746 29.630 1.00 53.72 84 PRO A N 1
ATOM 650 C CA . PRO A 1 84 ? 5.959 10.733 28.578 1.00 53.72 84 PRO A CA 1
ATOM 651 C C . PRO A 1 84 ? 4.629 10.586 27.801 1.00 53.72 84 PRO A C 1
ATOM 653 O O . PRO A 1 84 ? 3.571 10.703 28.407 1.00 53.72 84 PRO A O 1
ATOM 656 N N . SER A 1 85 ? 4.652 10.273 26.502 1.00 35.88 85 SER A N 1
ATOM 657 C CA . SER A 1 85 ? 3.606 9.513 25.778 1.00 35.88 85 SER A CA 1
ATOM 658 C C . SER A 1 85 ? 4.045 9.316 24.325 1.00 35.88 85 SER A C 1
ATOM 660 O O . SER A 1 85 ? 4.085 10.276 23.572 1.00 35.88 85 SER A O 1
ATOM 662 N N . GLU A 1 86 ? 4.367 8.063 24.005 1.00 43.31 86 GLU A N 1
ATOM 663 C CA . GLU A 1 86 ? 4.238 7.385 22.705 1.00 43.31 86 GLU A CA 1
ATOM 664 C C . GLU A 1 86 ? 4.952 7.915 21.439 1.00 43.31 86 GLU A C 1
ATOM 666 O O . GLU A 1 86 ? 4.863 9.075 21.060 1.00 43.31 86 GLU A O 1
ATOM 671 N N . ALA A 1 87 ? 5.563 6.936 20.749 1.00 40.28 87 ALA A N 1
ATOM 672 C CA . ALA A 1 87 ? 6.038 6.918 19.359 1.00 40.28 87 ALA A CA 1
ATOM 673 C C . ALA A 1 87 ? 7.360 7.688 19.086 1.00 40.28 87 ALA A C 1
ATOM 675 O O . ALA A 1 87 ? 7.458 8.896 19.261 1.00 40.28 87 ALA A O 1
ATOM 676 N N . SER A 1 88 ? 8.491 7.026 18.768 1.00 46.03 88 SER A N 1
ATOM 677 C CA . SER A 1 88 ? 8.828 6.461 17.430 1.00 46.03 88 SER A CA 1
ATOM 678 C C . SER A 1 88 ? 8.261 7.331 16.304 1.00 46.03 88 SER A C 1
ATOM 680 O O . SER A 1 88 ? 7.083 7.628 16.308 1.00 46.03 88 SER A O 1
ATOM 682 N N . THR A 1 89 ? 8.966 7.835 15.302 1.00 42.28 89 THR A N 1
ATOM 683 C CA . THR A 1 89 ? 10.143 7.427 14.517 1.00 42.28 89 THR A CA 1
ATOM 684 C C . THR A 1 89 ? 10.496 8.717 13.716 1.00 42.28 89 THR A C 1
ATOM 686 O O . THR A 1 89 ? 9.756 9.692 13.756 1.00 42.28 89 THR A O 1
ATOM 689 N N . ALA A 1 90 ? 11.642 8.953 13.084 1.00 43.50 90 ALA A N 1
ATOM 690 C CA . ALA A 1 90 ? 12.026 8.318 11.833 1.00 43.50 90 ALA A CA 1
ATOM 691 C C . ALA A 1 90 ? 13.390 8.886 11.386 1.00 43.50 90 ALA A C 1
ATOM 693 O O . ALA A 1 90 ? 13.602 10.097 11.350 1.00 43.50 90 ALA A O 1
ATOM 694 N N . GLU A 1 91 ? 14.318 7.981 11.106 1.00 38.28 91 GLU A N 1
ATOM 695 C CA . GLU A 1 91 ? 15.258 8.037 9.981 1.00 38.28 91 GLU A CA 1
ATOM 696 C C . GLU A 1 91 ? 15.196 6.602 9.437 1.00 38.28 91 GLU A C 1
ATOM 698 O O . GLU A 1 91 ? 15.955 5.739 9.864 1.00 38.28 91 GLU A O 1
ATOM 703 N N . ALA A 1 92 ? 14.153 6.326 8.655 1.00 41.00 92 ALA A N 1
ATOM 704 C CA . ALA A 1 92 ? 13.875 5.069 7.959 1.00 41.00 92 ALA A CA 1
ATOM 705 C C . ALA A 1 92 ? 12.862 5.4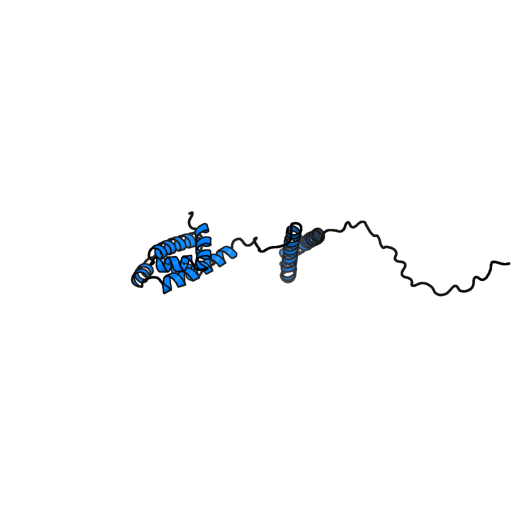07 6.853 1.00 41.00 92 ALA A C 1
ATOM 707 O O . ALA A 1 92 ? 11.675 5.159 6.993 1.00 41.00 92 ALA A O 1
ATOM 708 N N . SER A 1 93 ? 13.292 6.151 5.830 1.00 45.03 93 SER A N 1
ATOM 709 C CA . SER A 1 93 ? 12.341 6.808 4.918 1.00 45.03 93 SER A CA 1
ATOM 710 C C . SER A 1 93 ? 12.019 6.033 3.636 1.00 45.03 93 SER A C 1
ATOM 712 O O . SER A 1 93 ? 11.154 6.494 2.905 1.00 45.03 93 SER A O 1
ATOM 714 N N . ASP A 1 94 ? 12.634 4.871 3.393 1.00 49.72 94 ASP A N 1
ATOM 715 C CA . ASP A 1 94 ? 12.333 4.030 2.218 1.00 49.72 94 ASP A CA 1
ATOM 716 C C . ASP A 1 94 ? 11.800 2.649 2.643 1.00 49.72 94 ASP A C 1
ATOM 718 O O . ASP A 1 94 ? 10.677 2.296 2.301 1.00 49.72 94 ASP A O 1
ATOM 722 N N . GLU A 1 95 ? 12.500 1.931 3.534 1.00 52.97 95 GLU A N 1
ATOM 723 C CA . GLU A 1 95 ? 12.086 0.580 3.974 1.00 52.97 95 GLU A CA 1
ATOM 724 C C . GLU A 1 95 ? 10.704 0.529 4.660 1.00 52.97 95 GLU A C 1
ATOM 726 O O . GLU A 1 95 ? 9.981 -0.461 4.518 1.00 52.97 95 GLU A O 1
ATOM 731 N N . GLU A 1 96 ? 10.300 1.580 5.390 1.00 60.19 96 GLU A N 1
ATOM 732 C CA . GLU A 1 96 ? 8.954 1.638 5.984 1.00 60.19 96 GLU A CA 1
ATOM 733 C C . GLU A 1 96 ? 7.871 1.857 4.913 1.00 60.19 96 GLU A C 1
ATOM 735 O O . GLU A 1 96 ? 6.801 1.263 5.014 1.00 60.19 96 GLU A O 1
ATOM 740 N N . GLY A 1 97 ? 8.151 2.639 3.862 1.00 63.94 97 GLY A N 1
ATOM 741 C CA . GLY A 1 97 ? 7.225 2.874 2.747 1.00 63.94 97 GLY A CA 1
ATOM 742 C C . GLY A 1 97 ? 7.064 1.649 1.840 1.00 63.94 97 GLY A C 1
ATOM 743 O O . GLY A 1 97 ? 5.953 1.330 1.412 1.00 63.94 97 GLY A O 1
ATOM 744 N N . ASP A 1 98 ? 8.152 0.912 1.605 1.00 75.94 98 ASP A N 1
ATOM 745 C CA . ASP A 1 98 ? 8.157 -0.380 0.904 1.00 75.94 98 ASP A CA 1
ATOM 746 C C . ASP A 1 98 ? 7.359 -1.447 1.652 1.00 75.94 98 ASP A C 1
ATOM 748 O O . ASP A 1 98 ? 6.497 -2.112 1.068 1.00 75.94 98 ASP A O 1
ATOM 752 N N . SER A 1 99 ? 7.564 -1.536 2.968 1.00 82.19 99 SER A N 1
ATOM 753 C CA . SER A 1 99 ? 6.799 -2.434 3.838 1.00 82.19 99 SER A CA 1
ATOM 754 C C . SER A 1 99 ? 5.305 -2.080 3.848 1.00 82.19 99 SER A C 1
ATOM 756 O O . SER A 1 99 ? 4.450 -2.969 3.793 1.00 82.19 99 SER A O 1
ATOM 758 N N . LEU A 1 100 ? 4.976 -0.782 3.883 1.00 85.25 100 LEU A N 1
ATOM 759 C CA . LEU A 1 100 ? 3.596 -0.292 3.867 1.00 85.25 100 LEU A CA 1
ATOM 760 C C . LEU A 1 100 ? 2.888 -0.638 2.550 1.00 85.25 100 LEU A C 1
ATOM 762 O O . LEU A 1 100 ? 1.732 -1.062 2.545 1.00 85.25 100 LEU A O 1
ATOM 766 N N . PHE A 1 101 ? 3.588 -0.502 1.425 1.00 88.44 101 PHE A N 1
ATOM 767 C CA . PHE A 1 101 ? 3.035 -0.824 0.115 1.00 88.44 101 PHE A CA 1
ATOM 768 C C . PHE A 1 101 ? 2.861 -2.333 -0.087 1.00 88.44 101 PHE A C 1
ATOM 770 O O . PHE A 1 101 ? 1.836 -2.760 -0.609 1.00 88.44 101 PHE A O 1
ATOM 777 N N . ALA A 1 102 ? 3.795 -3.164 0.383 1.00 88.94 102 ALA A N 1
ATOM 778 C CA . ALA A 1 102 ? 3.623 -4.619 0.373 1.00 88.94 102 ALA A CA 1
ATOM 779 C C . ALA A 1 102 ? 2.390 -5.065 1.181 1.00 88.94 102 ALA A C 1
ATOM 781 O O . ALA A 1 102 ? 1.643 -5.959 0.761 1.00 88.94 102 ALA A O 1
ATOM 782 N N . GLN A 1 103 ? 2.134 -4.401 2.313 1.00 89.31 103 GLN A N 1
ATOM 783 C CA . GLN A 1 103 ? 0.917 -4.607 3.091 1.00 89.31 103 GLN A CA 1
ATOM 784 C C . GLN A 1 103 ? -0.334 -4.166 2.317 1.00 89.31 103 GLN A C 1
ATOM 786 O O . GLN A 1 103 ? -1.300 -4.924 2.254 1.00 89.31 103 GLN A O 1
ATOM 791 N N . PHE A 1 104 ? -0.304 -2.999 1.672 1.00 90.00 104 PHE A N 1
ATOM 792 C CA . PHE A 1 104 ? -1.381 -2.525 0.799 1.00 90.00 104 PHE A CA 1
ATOM 793 C C . PHE A 1 104 ? -1.698 -3.507 -0.333 1.00 90.00 104 PHE A C 1
ATOM 795 O O . PHE A 1 104 ? -2.857 -3.861 -0.515 1.00 90.00 104 PHE A O 1
ATOM 802 N N . VAL A 1 105 ? -0.688 -4.010 -1.046 1.00 89.56 105 VAL A N 1
ATOM 803 C CA . VAL A 1 105 ? -0.877 -4.982 -2.135 1.00 89.56 105 VAL A CA 1
ATOM 804 C C . VAL A 1 105 ? -1.562 -6.251 -1.623 1.00 89.56 105 VAL A C 1
ATOM 806 O O . VAL A 1 105 ? -2.464 -6.764 -2.279 1.00 89.56 105 VAL A O 1
ATOM 809 N N . SER A 1 106 ? -1.196 -6.722 -0.427 1.00 89.12 106 SER A N 1
ATOM 810 C CA . SER A 1 106 ? -1.830 -7.893 0.194 1.00 89.12 106 SER A CA 1
ATOM 811 C C . SER A 1 106 ? -3.288 -7.635 0.588 1.00 89.12 106 SER A C 1
ATOM 813 O O . SER A 1 106 ? -4.143 -8.489 0.366 1.00 89.12 106 SER A O 1
ATOM 815 N N . ILE A 1 107 ? -3.586 -6.463 1.157 1.00 88.81 107 ILE A N 1
ATOM 816 C CA . ILE A 1 107 ? -4.954 -6.039 1.505 1.00 88.81 107 ILE A CA 1
ATOM 817 C C . ILE A 1 107 ? -5.827 -6.007 0.248 1.00 88.81 107 ILE A C 1
ATOM 819 O O . ILE A 1 107 ? -6.914 -6.576 0.205 1.00 88.81 107 ILE A O 1
ATOM 823 N N . VAL A 1 108 ? -5.312 -5.365 -0.796 1.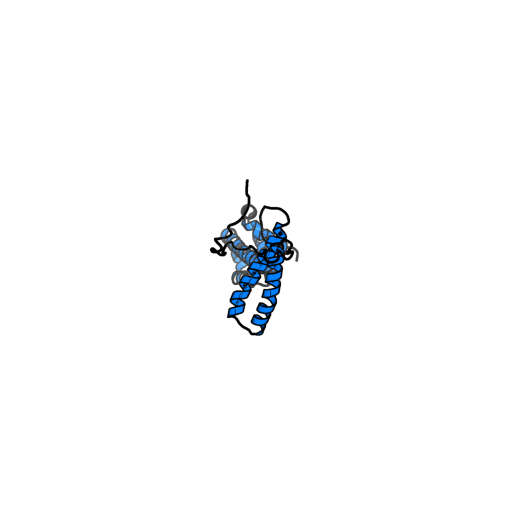00 87.44 108 VAL A N 1
ATOM 824 C CA . VAL A 1 108 ? -5.964 -5.208 -2.093 1.00 87.44 108 VAL A CA 1
ATOM 825 C C . VAL A 1 108 ? -6.224 -6.565 -2.748 1.00 87.44 108 VAL A C 1
ATOM 827 O O . VAL A 1 108 ? -7.332 -6.805 -3.209 1.00 87.44 108 VAL A O 1
ATOM 830 N N . ASP A 1 109 ? -5.254 -7.482 -2.747 1.00 86.88 109 ASP A N 1
ATOM 831 C CA . ASP A 1 109 ? -5.430 -8.846 -3.270 1.00 86.88 109 ASP A CA 1
ATOM 832 C C . ASP A 1 109 ? -6.556 -9.612 -2.564 1.00 86.88 109 ASP A C 1
ATOM 834 O O . ASP A 1 109 ? -7.414 -10.196 -3.226 1.00 86.88 109 ASP A O 1
ATOM 838 N N . ASN A 1 110 ? -6.640 -9.524 -1.234 1.00 85.62 110 ASN A N 1
ATOM 839 C CA . ASN A 1 110 ? -7.743 -10.137 -0.491 1.00 85.62 110 ASN A CA 1
ATOM 840 C C . ASN A 1 110 ? -9.088 -9.466 -0.810 1.00 85.62 110 ASN A C 1
ATOM 842 O O . ASN A 1 110 ? -10.089 -10.149 -1.027 1.00 85.62 110 ASN A O 1
ATOM 846 N N . LEU A 1 111 ? -9.115 -8.134 -0.883 1.00 83.75 111 LEU A N 1
ATOM 847 C CA . LEU A 1 111 ? -10.332 -7.362 -1.122 1.00 83.75 111 LEU A CA 1
ATOM 848 C C . LEU A 1 111 ? -10.901 -7.590 -2.530 1.00 83.75 111 LEU A C 1
ATOM 850 O O . LEU A 1 111 ? -12.097 -7.852 -2.674 1.00 83.75 111 LEU A O 1
ATOM 854 N N . LEU A 1 112 ? -10.053 -7.537 -3.563 1.00 80.31 112 LEU A N 1
ATOM 855 C CA . LEU A 1 112 ? -10.455 -7.846 -4.937 1.00 80.31 112 LEU A CA 1
ATOM 856 C C . LEU A 1 112 ? -10.739 -9.342 -5.134 1.00 80.31 112 LEU A C 1
ATOM 858 O O . LEU A 1 112 ? -11.575 -9.698 -5.960 1.00 80.31 112 LEU A O 1
ATOM 862 N N . GLY A 1 113 ? -10.072 -10.225 -4.392 1.00 77.62 113 GLY A N 1
ATOM 863 C CA . GLY A 1 113 ? -10.293 -11.666 -4.487 1.00 77.62 113 GLY A CA 1
ATOM 864 C C . GLY A 1 113 ? -11.641 -12.121 -3.922 1.00 77.62 113 GLY A C 1
ATOM 865 O O . GLY A 1 113 ? -12.269 -13.011 -4.497 1.00 77.62 113 GLY A O 1
ATOM 866 N N . ASP A 1 114 ? -12.095 -11.519 -2.818 1.00 78.12 114 ASP A N 1
ATOM 867 C CA . ASP A 1 114 ? -13.283 -11.983 -2.084 1.00 78.12 114 ASP A CA 1
ATOM 868 C C . ASP A 1 114 ? -14.563 -11.210 -2.451 1.00 78.12 114 ASP A C 1
ATOM 870 O O . ASP A 1 114 ? -15.661 -11.770 -2.468 1.00 78.12 114 ASP A O 1
ATOM 874 N N . HIS A 1 115 ? -14.440 -9.920 -2.789 1.00 75.94 115 HIS A N 1
ATOM 875 C CA . HIS A 1 115 ? -15.596 -9.023 -2.906 1.00 75.94 115 HIS A CA 1
ATOM 876 C C . HIS A 1 115 ? -15.908 -8.529 -4.325 1.00 75.94 115 HIS A C 1
ATOM 878 O O . HIS A 1 115 ? -16.922 -7.847 -4.517 1.00 75.94 115 HIS A O 1
ATOM 884 N N . LEU A 1 116 ? -15.088 -8.868 -5.321 1.00 77.31 116 LEU A N 1
ATOM 885 C CA . LEU A 1 116 ? -15.305 -8.467 -6.711 1.00 77.31 116 LEU A CA 1
ATOM 886 C C . LEU A 1 116 ? -16.005 -9.579 -7.509 1.00 77.31 116 LEU A C 1
ATOM 888 O O . LEU A 1 116 ? -15.640 -10.751 -7.412 1.00 77.31 116 LEU A O 1
ATOM 892 N N . PRO A 1 117 ? -17.037 -9.253 -8.308 1.00 80.19 117 PRO A N 1
ATOM 893 C CA . PRO A 1 117 ? -17.765 -10.263 -9.064 1.00 80.19 117 PRO A CA 1
ATOM 894 C C . PRO A 1 117 ? -16.911 -10.872 -10.190 1.00 80.19 117 PRO A C 1
ATOM 896 O O . PRO A 1 117 ? -16.168 -10.173 -10.882 1.00 80.19 117 PRO A O 1
ATOM 899 N N . GLU A 1 118 ? -17.079 -12.179 -10.432 1.00 78.94 118 GLU A N 1
ATOM 900 C CA . GLU A 1 118 ? -16.270 -12.966 -11.384 1.00 78.94 118 GLU A CA 1
ATOM 901 C C . GLU A 1 118 ? -16.221 -12.382 -12.804 1.00 78.94 118 GLU A C 1
ATOM 903 O O . GLU A 1 118 ? -15.251 -12.600 -13.529 1.00 78.94 118 GLU A O 1
ATOM 908 N N . ASN A 1 119 ? -17.256 -11.655 -13.237 1.00 82.12 119 ASN A N 1
ATOM 909 C CA . ASN A 1 119 ? -17.268 -11.026 -14.556 1.00 82.12 119 ASN A CA 1
ATOM 910 C C . ASN A 1 119 ? -16.272 -9.864 -14.657 1.00 82.12 119 ASN A C 1
ATOM 912 O O . ASN A 1 119 ? -15.680 -9.692 -15.714 1.00 82.12 119 ASN A O 1
ATOM 916 N N . ILE A 1 120 ? -16.085 -9.096 -13.582 1.00 80.62 120 ILE A N 1
ATOM 917 C CA . ILE A 1 120 ? -15.123 -7.990 -13.541 1.00 80.62 120 ILE A CA 1
ATOM 918 C C . ILE A 1 120 ? -13.714 -8.548 -13.353 1.00 80.62 120 ILE A C 1
ATOM 920 O O . ILE A 1 120 ? -12.801 -8.121 -14.044 1.00 80.62 120 ILE A O 1
ATOM 924 N N . VAL A 1 121 ? -13.553 -9.587 -12.524 1.00 81.88 121 VAL A N 1
ATOM 925 C CA . VAL A 1 121 ? -12.270 -10.296 -12.394 1.00 81.88 121 VAL A CA 1
ATOM 926 C C . VAL A 1 121 ? -11.831 -10.890 -13.736 1.00 81.88 121 VAL A C 1
ATOM 928 O O . VAL A 1 121 ? -10.675 -10.747 -14.111 1.00 81.88 121 VAL A O 1
ATOM 931 N N . ASN A 1 122 ? -12.732 -11.516 -14.502 1.00 84.00 122 ASN A N 1
ATOM 932 C CA . ASN A 1 122 ? -12.393 -12.027 -15.837 1.00 84.00 122 ASN A CA 1
ATOM 933 C C . ASN A 1 122 ? -12.029 -10.912 -16.826 1.00 84.00 122 ASN A C 1
ATOM 935 O O . ASN A 1 122 ? -11.130 -11.111 -17.639 1.00 84.00 122 ASN A O 1
ATOM 939 N N . ASP A 1 123 ? -12.717 -9.769 -16.773 1.00 85.25 123 ASP A N 1
ATOM 940 C CA . ASP A 1 123 ? -12.416 -8.614 -17.629 1.00 85.25 123 ASP A CA 1
ATOM 941 C C . ASP A 1 123 ? -11.040 -8.025 -17.284 1.00 85.25 123 ASP A C 1
ATOM 943 O O . ASP A 1 123 ? -10.213 -7.815 -18.168 1.00 85.25 123 ASP A O 1
ATOM 947 N N . PHE A 1 124 ? -10.747 -7.900 -15.987 1.00 84.06 124 PHE A N 1
ATOM 948 C CA . PHE A 1 124 ? -9.462 -7.457 -15.461 1.00 84.06 124 PHE A CA 1
ATOM 949 C C . PHE A 1 124 ? -8.323 -8.412 -15.830 1.00 84.06 124 PHE A C 1
ATOM 951 O O . PHE A 1 124 ? -7.317 -7.987 -16.381 1.00 84.06 124 PHE A O 1
ATOM 958 N N . VAL A 1 125 ? -8.493 -9.721 -15.618 1.00 83.69 125 VAL A N 1
ATOM 959 C CA . VAL A 1 125 ? -7.494 -10.747 -15.976 1.00 83.69 125 VAL A CA 1
ATOM 960 C C . VAL A 1 125 ? -7.247 -10.809 -17.489 1.00 83.69 125 VAL A C 1
ATOM 962 O O . VAL A 1 125 ? -6.164 -11.207 -17.925 1.00 83.69 125 VAL A O 1
ATOM 965 N N . ALA A 1 126 ? -8.236 -10.432 -18.303 1.00 86.19 126 ALA A N 1
ATOM 966 C CA . ALA A 1 126 ? -8.093 -10.315 -19.751 1.00 86.19 126 ALA A CA 1
ATOM 967 C C . ALA A 1 126 ? -7.453 -8.986 -20.193 1.00 86.19 126 ALA A C 1
ATOM 969 O O . ALA A 1 126 ? -7.056 -8.865 -21.358 1.00 86.19 126 ALA A O 1
ATOM 970 N N . SER A 1 127 ? -7.357 -8.004 -19.296 1.00 86.19 127 SER A N 1
ATOM 971 C CA . SER A 1 127 ? -6.776 -6.698 -19.570 1.00 86.19 127 SER A CA 1
ATOM 972 C C . SER A 1 127 ? -5.240 -6.728 -19.441 1.00 86.19 127 SER A C 1
ATOM 974 O O . SER A 1 127 ? -4.670 -7.582 -18.754 1.00 86.19 127 SER A O 1
ATOM 976 N N . PRO A 1 128 ? -4.529 -5.801 -20.112 1.00 83.19 128 PRO A N 1
ATOM 977 C CA . PRO A 1 128 ? -3.077 -5.670 -19.975 1.00 83.19 128 PRO A CA 1
ATOM 978 C C . PRO A 1 128 ? -2.649 -5.235 -18.562 1.00 83.19 128 PRO A C 1
ATOM 980 O O . PRO A 1 128 ? -1.499 -5.436 -18.176 1.00 83.19 128 PRO A O 1
ATOM 983 N N . ASP A 1 129 ? -3.573 -4.682 -17.779 1.00 83.56 129 ASP A N 1
ATOM 984 C CA . ASP A 1 129 ? -3.351 -4.206 -16.414 1.00 83.56 129 ASP A CA 1
ATOM 985 C C . ASP A 1 129 ? -3.048 -5.357 -15.447 1.00 83.56 129 ASP A C 1
ATOM 987 O O . ASP A 1 129 ? -2.281 -5.201 -14.494 1.00 83.56 129 ASP A O 1
ATOM 991 N N . PHE A 1 130 ? -3.555 -6.556 -15.747 1.00 85.56 130 PHE A N 1
ATOM 992 C CA . PHE A 1 130 ? -3.288 -7.750 -14.956 1.00 85.56 130 PHE A CA 1
ATOM 993 C C . PHE A 1 130 ? -1.809 -8.168 -14.955 1.00 85.56 130 PHE A C 1
ATOM 995 O O . PHE A 1 130 ? -1.326 -8.718 -13.961 1.00 85.56 130 PHE A O 1
ATOM 1002 N N . GLU A 1 131 ? -1.057 -7.908 -16.032 1.00 86.06 131 GLU A N 1
ATOM 1003 C CA . GLU A 1 131 ? 0.387 -8.185 -16.041 1.00 86.06 131 GLU A CA 1
ATOM 1004 C C . GLU A 1 131 ? 1.130 -7.289 -15.046 1.00 86.06 131 GLU A C 1
ATOM 1006 O O . GLU A 1 131 ? 1.962 -7.784 -14.281 1.00 86.06 131 GLU A O 1
ATOM 1011 N N . THR A 1 132 ? 0.777 -6.002 -14.998 1.00 86.12 132 THR A N 1
ATOM 1012 C CA . THR A 1 132 ? 1.298 -5.047 -14.012 1.00 86.12 132 THR A CA 1
ATOM 1013 C C . THR A 1 132 ? 0.931 -5.496 -12.606 1.00 86.12 132 THR A C 1
ATOM 1015 O O . THR A 1 132 ? 1.811 -5.652 -11.763 1.00 86.12 132 THR A O 1
ATOM 1018 N N . TYR A 1 133 ? -0.344 -5.812 -12.376 1.00 86.50 133 TYR A N 1
ATOM 1019 C CA . TYR A 1 133 ? -0.843 -6.309 -11.098 1.00 86.50 133 TYR A CA 1
ATOM 1020 C C . TYR A 1 133 ? -0.048 -7.520 -10.591 1.00 86.50 133 TYR A C 1
ATOM 1022 O O . TYR A 1 133 ? 0.443 -7.519 -9.462 1.00 86.50 133 TYR A O 1
ATOM 1030 N N . ARG A 1 134 ? 0.174 -8.528 -11.448 1.00 86.00 134 ARG A N 1
ATOM 1031 C CA . ARG A 1 134 ? 0.940 -9.725 -11.074 1.00 86.00 134 ARG A CA 1
ATOM 1032 C C . ARG A 1 134 ? 2.429 -9.430 -10.855 1.00 86.00 134 ARG A C 1
ATOM 1034 O O . ARG A 1 134 ? 3.057 -10.079 -10.020 1.00 86.00 134 ARG A O 1
ATOM 1041 N N . SER A 1 135 ? 2.999 -8.488 -11.605 1.00 86.69 135 SER A N 1
ATOM 1042 C CA . SER A 1 135 ? 4.388 -8.052 -11.423 1.00 86.69 135 SER A CA 1
ATOM 1043 C C . SER A 1 135 ? 4.582 -7.405 -10.053 1.00 86.69 135 SER A C 1
ATOM 1045 O O . SER A 1 135 ? 5.503 -7.777 -9.327 1.00 86.69 135 SER A O 1
ATOM 1047 N N . VAL A 1 136 ? 3.672 -6.504 -9.672 1.00 88.81 136 VAL A N 1
ATOM 1048 C CA . VAL A 1 136 ? 3.689 -5.840 -8.363 1.00 88.81 136 VAL A CA 1
ATOM 1049 C C . VAL A 1 136 ? 3.465 -6.843 -7.232 1.00 88.81 136 VAL A C 1
ATOM 1051 O O . VAL A 1 136 ? 4.212 -6.837 -6.263 1.00 88.81 136 VAL A O 1
ATOM 1054 N N . LEU A 1 137 ? 2.518 -7.776 -7.374 1.00 85.25 137 LEU A N 1
ATOM 1055 C CA . LEU A 1 137 ? 2.292 -8.860 -6.405 1.00 85.25 137 LEU A CA 1
ATOM 1056 C C . LEU A 1 137 ? 3.522 -9.742 -6.168 1.00 85.25 137 LEU A C 1
ATOM 1058 O O . LEU A 1 137 ? 3.746 -10.214 -5.056 1.00 85.25 137 LEU A O 1
ATOM 1062 N N . GLY A 1 138 ? 4.312 -9.997 -7.213 1.00 83.69 138 GLY A N 1
ATOM 1063 C CA . GLY A 1 138 ? 5.508 -10.826 -7.109 1.00 83.69 138 GLY A CA 1
ATOM 1064 C C . GLY A 1 138 ? 6.671 -10.136 -6.399 1.00 83.69 138 GLY A C 1
ATOM 1065 O O . GLY A 1 138 ? 7.552 -10.819 -5.873 1.00 83.69 138 GLY A O 1
ATOM 1066 N N . SER A 1 139 ? 6.728 -8.802 -6.415 1.00 86.12 139 SER A N 1
ATOM 1067 C CA . SER A 1 139 ? 7.843 -8.033 -5.848 1.00 86.12 139 SER A CA 1
ATOM 1068 C C . SER A 1 139 ? 7.420 -6.615 -5.426 1.00 86.12 139 SER A C 1
ATOM 1070 O O . SER A 1 139 ? 7.942 -5.634 -5.962 1.00 86.12 139 SER A O 1
ATOM 1072 N N . PRO A 1 140 ? 6.497 -6.470 -4.456 1.00 84.06 140 PRO A N 1
ATOM 1073 C CA . PRO A 1 140 ? 5.932 -5.164 -4.112 1.00 84.06 140 PRO A CA 1
ATOM 1074 C C . PRO A 1 140 ? 6.964 -4.236 -3.460 1.00 84.06 140 PRO A C 1
ATOM 1076 O O . PRO A 1 140 ? 6.925 -3.031 -3.677 1.00 84.06 140 PRO A O 1
ATOM 1079 N N . GLU A 1 141 ? 7.932 -4.802 -2.735 1.00 81.94 141 GLU A N 1
ATOM 1080 C CA . GLU A 1 141 ? 9.012 -4.067 -2.059 1.00 81.94 141 GLU A CA 1
ATOM 1081 C C . GLU A 1 141 ? 10.088 -3.543 -3.021 1.00 81.94 141 GLU A C 1
ATOM 1083 O O . GLU A 1 141 ? 10.864 -2.668 -2.665 1.00 81.94 141 GLU A O 1
ATOM 1088 N N . THR A 1 142 ? 10.175 -4.090 -4.238 1.00 81.62 142 THR A N 1
ATOM 1089 C CA . THR A 1 142 ? 11.178 -3.678 -5.237 1.00 81.62 142 THR A CA 1
ATOM 1090 C C . THR A 1 142 ? 10.535 -3.053 -6.469 1.00 81.62 142 THR A C 1
ATOM 1092 O O . THR A 1 142 ? 11.192 -2.926 -7.501 1.00 81.62 142 THR A O 1
ATOM 1095 N N . THR A 1 143 ? 9.237 -2.758 -6.403 1.00 85.44 143 THR A N 1
ATOM 1096 C CA . THR A 1 143 ? 8.492 -2.147 -7.501 1.00 85.44 143 THR A CA 1
ATOM 1097 C C . THR A 1 143 ? 8.787 -0.651 -7.533 1.00 85.44 143 THR A C 1
ATOM 1099 O O . THR A 1 143 ? 8.736 0.019 -6.501 1.00 85.44 143 THR A O 1
ATOM 1102 N N . ASP A 1 144 ? 9.065 -0.126 -8.726 1.00 86.88 144 ASP A N 1
ATOM 1103 C CA . ASP A 1 144 ? 9.309 1.298 -8.942 1.00 86.88 144 ASP A CA 1
ATOM 1104 C C . ASP A 1 144 ? 8.070 2.154 -8.634 1.00 86.88 144 ASP A C 1
ATOM 1106 O O . ASP A 1 144 ? 6.934 1.754 -8.893 1.00 86.88 144 ASP A O 1
ATOM 1110 N N . GLU A 1 145 ? 8.300 3.375 -8.156 1.00 83.62 145 GLU A N 1
ATOM 1111 C CA . GLU A 1 145 ? 7.266 4.334 -7.750 1.00 83.62 145 GLU A CA 1
ATOM 1112 C C . GLU A 1 145 ? 6.209 4.600 -8.846 1.00 83.62 145 GLU A C 1
ATOM 1114 O O . GLU A 1 145 ? 5.010 4.558 -8.579 1.00 83.62 145 GLU A O 1
ATOM 1119 N N . GLU A 1 146 ? 6.632 4.737 -10.109 1.00 85.69 146 GLU A N 1
ATOM 1120 C CA . GLU A 1 146 ? 5.734 4.898 -11.268 1.00 85.69 146 GLU A CA 1
ATOM 1121 C C . GLU A 1 146 ? 4.776 3.701 -11.424 1.00 85.69 146 GLU A C 1
ATOM 1123 O O . GLU A 1 146 ? 3.579 3.859 -11.668 1.00 85.69 146 GLU A O 1
ATOM 1128 N N . THR A 1 147 ? 5.281 2.481 -11.222 1.00 86.88 147 THR A N 1
ATOM 1129 C CA . THR A 1 147 ? 4.470 1.260 -11.329 1.00 86.88 147 THR A CA 1
ATOM 1130 C C . THR A 1 147 ? 3.517 1.123 -10.140 1.00 86.88 147 THR A C 1
ATOM 1132 O O . THR A 1 147 ? 2.388 0.660 -10.305 1.00 86.88 147 THR A O 1
ATOM 1135 N N . ARG A 1 148 ? 3.929 1.572 -8.948 1.00 87.56 148 ARG A N 1
ATOM 1136 C CA . ARG A 1 148 ? 3.076 1.614 -7.746 1.00 87.56 148 ARG A CA 1
ATOM 1137 C C . ARG A 1 148 ? 1.915 2.584 -7.920 1.00 87.56 148 ARG A C 1
ATOM 1139 O O . ARG A 1 148 ? 0.789 2.232 -7.577 1.00 87.56 148 ARG A O 1
ATOM 1146 N N . ALA A 1 149 ? 2.161 3.754 -8.509 1.00 86.62 149 ALA A N 1
ATOM 1147 C CA . ALA A 1 149 ? 1.118 4.727 -8.824 1.00 86.62 149 ALA A CA 1
ATOM 1148 C C . ALA A 1 149 ? 0.123 4.183 -9.865 1.00 86.62 149 ALA A C 1
ATOM 1150 O O . ALA A 1 149 ? -1.092 4.308 -9.692 1.00 86.62 149 ALA A O 1
ATOM 1151 N N . LEU A 1 150 ? 0.609 3.512 -10.917 1.00 86.56 150 LEU A N 1
ATOM 1152 C CA . LEU A 1 150 ? -0.255 2.838 -11.897 1.00 86.56 150 LEU A CA 1
ATOM 1153 C C . LEU A 1 150 ? -1.104 1.736 -11.251 1.00 86.56 150 LEU A C 1
ATOM 1155 O O . LEU A 1 150 ? -2.305 1.652 -11.507 1.00 86.56 150 LEU A O 1
ATOM 1159 N N . PHE A 1 151 ? -0.500 0.922 -10.383 1.00 88.88 151 PHE A N 1
ATOM 1160 C CA . PHE A 1 151 ? -1.205 -0.101 -9.614 1.00 88.88 151 PHE A CA 1
ATOM 1161 C C . PHE A 1 151 ? -2.275 0.516 -8.706 1.00 88.88 151 PHE A C 1
ATOM 1163 O O . PHE A 1 151 ? -3.401 0.033 -8.679 1.00 88.88 151 PHE A O 1
ATOM 1170 N N . TYR A 1 152 ? -1.960 1.607 -8.004 1.00 88.06 152 TYR A N 1
ATOM 1171 C CA . TYR A 1 152 ? -2.923 2.297 -7.148 1.00 88.06 152 TYR A CA 1
ATOM 1172 C C . TYR A 1 152 ? -4.136 2.796 -7.946 1.00 88.06 152 TYR A C 1
ATOM 1174 O O . TYR A 1 152 ? -5.267 2.507 -7.569 1.00 88.06 152 TYR A O 1
ATOM 1182 N N . ASN A 1 153 ? -3.918 3.479 -9.075 1.00 87.00 153 ASN A N 1
ATOM 1183 C CA . ASN A 1 153 ? -5.007 3.986 -9.920 1.00 87.00 153 ASN A CA 1
ATOM 1184 C C . ASN A 1 153 ? -5.900 2.859 -10.459 1.00 87.00 153 ASN A C 1
ATOM 1186 O O . ASN A 1 153 ? -7.123 2.974 -10.477 1.00 87.00 153 ASN A O 1
ATOM 1190 N N . MET A 1 154 ? -5.285 1.752 -10.870 1.00 86.19 154 MET A N 1
ATOM 1191 C CA . MET A 1 154 ? -5.988 0.554 -11.317 1.00 86.19 154 MET A CA 1
ATOM 1192 C C . MET A 1 154 ? -6.860 -0.037 -10.206 1.00 86.19 154 MET A C 1
ATOM 1194 O O . MET A 1 154 ? -8.015 -0.377 -10.439 1.00 86.19 154 MET A O 1
ATOM 1198 N N . VAL A 1 155 ? -6.326 -0.132 -8.991 1.00 87.00 155 VAL A N 1
ATOM 1199 C CA . VAL A 1 155 ? -7.049 -0.634 -7.819 1.00 87.00 155 VAL A CA 1
ATOM 1200 C C . VAL A 1 155 ? -8.183 0.303 -7.409 1.00 87.00 155 VAL A C 1
ATOM 1202 O O . VAL A 1 155 ? -9.267 -0.181 -7.097 1.00 87.00 155 VAL A O 1
ATOM 1205 N N . ASP A 1 156 ? -7.970 1.620 -7.439 1.00 86.62 156 ASP A N 1
ATOM 1206 C CA . ASP A 1 156 ? -8.995 2.628 -7.132 1.00 86.62 156 ASP A CA 1
ATOM 1207 C C . ASP A 1 156 ? -10.184 2.528 -8.109 1.00 86.62 156 ASP A C 1
ATOM 1209 O O . ASP A 1 156 ? -11.337 2.526 -7.675 1.00 86.62 156 ASP A O 1
ATOM 1213 N N . ASP A 1 157 ? -9.926 2.310 -9.406 1.00 85.56 157 ASP A N 1
ATOM 1214 C CA . ASP A 1 157 ? -10.975 2.042 -10.401 1.00 85.56 157 ASP A CA 1
ATOM 1215 C C . ASP A 1 157 ? -11.747 0.749 -10.090 1.00 85.56 157 ASP A C 1
ATOM 1217 O O . ASP A 1 157 ? -12.982 0.731 -10.080 1.00 85.56 157 ASP A O 1
ATOM 1221 N N . GLN A 1 158 ? -11.038 -0.334 -9.754 1.00 83.06 158 GLN A N 1
ATOM 1222 C CA . GLN A 1 158 ? -11.678 -1.601 -9.388 1.00 83.06 158 GLN A CA 1
ATOM 1223 C C . GLN A 1 158 ? -12.509 -1.489 -8.103 1.00 83.06 158 GLN A C 1
ATOM 1225 O O . GLN A 1 158 ? -13.612 -2.036 -8.040 1.00 83.06 158 GLN A O 1
ATOM 1230 N N . LEU A 1 159 ? -12.044 -0.727 -7.110 1.00 83.06 159 LEU A N 1
ATOM 1231 C CA . LEU A 1 159 ? -12.814 -0.410 -5.906 1.00 83.06 159 LEU A CA 1
ATOM 1232 C C . LEU A 1 159 ? -14.057 0.422 -6.241 1.00 83.06 159 LEU A C 1
ATOM 1234 O O . LEU A 1 159 ? -15.132 0.177 -5.695 1.00 83.06 159 LEU A O 1
ATOM 1238 N N . GLY A 1 160 ? -13.960 1.349 -7.195 1.00 81.69 160 GLY A N 1
ATOM 1239 C CA . GLY A 1 160 ? -15.107 2.096 -7.716 1.00 81.69 160 GLY A CA 1
ATOM 1240 C C . GLY A 1 160 ? -16.182 1.213 -8.364 1.00 81.69 160 GLY A C 1
ATOM 1241 O O . GLY A 1 160 ? -17.360 1.577 -8.364 1.00 81.69 160 GLY A O 1
ATOM 1242 N N . ASN A 1 161 ? -15.802 0.035 -8.866 1.00 82.25 161 ASN A N 1
ATOM 1243 C CA . ASN A 1 161 ? -16.711 -0.950 -9.455 1.00 82.25 161 ASN A CA 1
ATOM 1244 C C . ASN A 1 161 ? -17.354 -1.899 -8.421 1.00 82.25 161 ASN A C 1
ATOM 1246 O O . ASN A 1 161 ? -18.214 -2.711 -8.779 1.00 82.25 161 ASN A O 1
ATOM 1250 N N . MET A 1 162 ? -16.975 -1.809 -7.141 1.00 81.38 162 MET A N 1
ATOM 1251 C CA . MET A 1 162 ? -17.535 -2.635 -6.070 1.00 81.38 162 MET A CA 1
ATOM 1252 C C . MET A 1 162 ? -18.865 -2.093 -5.529 1.00 81.38 162 MET A C 1
ATOM 1254 O O . MET A 1 162 ? -19.254 -0.942 -5.724 1.00 81.38 162 MET A O 1
ATOM 1258 N N . SER A 1 163 ? -19.591 -2.953 -4.809 1.00 83.56 163 SER A N 1
ATOM 1259 C CA . SER A 1 163 ? -20.831 -2.552 -4.139 1.00 83.56 163 SER A CA 1
ATOM 1260 C C . SER A 1 163 ? -20.544 -1.587 -2.979 1.00 83.56 163 SER A C 1
ATOM 1262 O O . SER A 1 163 ? -19.561 -1.777 -2.257 1.00 83.56 163 SER A O 1
ATOM 1264 N N . PRO A 1 164 ? -21.426 -0.603 -2.715 1.00 80.94 164 PRO A N 1
ATOM 1265 C CA . PRO A 1 164 ? -21.218 0.376 -1.646 1.00 80.94 164 PRO A CA 1
ATOM 1266 C C . PRO A 1 164 ? -21.140 -0.267 -0.254 1.00 80.94 164 PRO A C 1
ATOM 1268 O O . PRO A 1 164 ? -20.499 0.282 0.635 1.00 80.94 164 PRO A O 1
ATOM 1271 N N . GLU A 1 165 ? -21.756 -1.436 -0.065 1.00 85.06 165 GLU A N 1
ATOM 1272 C CA . GLU A 1 165 ? -21.674 -2.206 1.182 1.00 85.06 165 GLU A CA 1
ATOM 1273 C C . GLU A 1 165 ? -20.260 -2.756 1.424 1.00 85.06 165 GLU A C 1
ATOM 1275 O O . GLU A 1 165 ? -19.734 -2.630 2.528 1.00 85.06 165 GLU A O 1
ATOM 1280 N N . SER A 1 166 ? -19.610 -3.291 0.384 1.00 84.50 166 SER A N 1
ATOM 1281 C CA . SER A 1 166 ? -18.223 -3.766 0.455 1.00 84.50 166 SER A CA 1
ATOM 1282 C C . SER A 1 166 ? -17.250 -2.614 0.702 1.00 84.50 166 SER A C 1
ATOM 1284 O O . SER A 1 166 ? -16.334 -2.746 1.508 1.00 84.50 166 SER A O 1
ATOM 1286 N N . ILE A 1 167 ? -17.488 -1.461 0.070 1.00 85.44 167 ILE A N 1
ATOM 1287 C CA . ILE A 1 167 ? -16.680 -0.257 0.293 1.00 85.44 167 ILE A CA 1
ATOM 1288 C C . ILE A 1 167 ? -16.863 0.290 1.709 1.00 85.44 167 ILE A C 1
ATOM 1290 O O . ILE A 1 167 ? -15.870 0.620 2.346 1.00 85.44 167 ILE A O 1
ATOM 1294 N N . SER A 1 168 ? -18.088 0.343 2.243 1.00 86.38 168 SER A N 1
ATOM 1295 C CA . SER A 1 168 ? -18.309 0.755 3.639 1.00 86.38 168 SER A CA 1
ATOM 1296 C C . SER A 1 168 ? -17.565 -0.166 4.602 1.00 86.38 168 SER A C 1
ATOM 1298 O O . SER A 1 168 ? -16.807 0.312 5.439 1.00 86.38 168 SER A O 1
ATOM 1300 N N . SER A 1 169 ? -17.694 -1.485 4.413 1.00 87.06 169 SER A N 1
ATOM 1301 C CA . SER A 1 169 ? -17.002 -2.474 5.243 1.00 87.06 169 SER A CA 1
ATOM 1302 C C . SER A 1 169 ? -15.482 -2.322 5.186 1.00 87.06 169 SER A C 1
ATOM 1304 O O . SER A 1 169 ? -14.817 -2.484 6.205 1.00 87.06 169 SER A O 1
ATOM 1306 N N . PHE A 1 170 ? -14.933 -2.002 4.014 1.00 86.00 170 PHE A N 1
ATOM 1307 C CA . PHE A 1 170 ? -13.508 -1.744 3.859 1.00 86.00 170 PHE A CA 1
ATOM 1308 C C . PHE A 1 170 ? -13.085 -0.452 4.562 1.00 86.00 170 PHE A C 1
ATOM 1310 O O . PHE A 1 170 ? -12.136 -0.470 5.334 1.00 86.00 170 PHE A O 1
ATOM 1317 N N . VAL A 1 171 ? -13.809 0.653 4.366 1.00 87.56 171 VAL A N 1
ATOM 1318 C CA . VAL A 1 171 ? -13.498 1.955 4.987 1.00 87.56 171 VAL A CA 1
ATOM 1319 C C . VAL A 1 171 ? -13.600 1.909 6.517 1.00 87.56 171 VAL A C 1
ATOM 1321 O O . VAL A 1 171 ? -12.897 2.644 7.208 1.00 87.56 171 VAL A O 1
ATOM 1324 N N . GLU A 1 172 ? -14.459 1.043 7.053 1.00 88.56 172 GLU A N 1
ATOM 1325 C CA . GLU A 1 172 ? -14.599 0.795 8.493 1.00 88.56 172 GLU A CA 1
ATOM 1326 C C . GLU A 1 172 ? -13.514 -0.138 9.062 1.00 88.56 172 GLU A C 1
ATOM 1328 O O . GLU A 1 172 ? -13.375 -0.234 10.282 1.00 88.56 172 GLU A O 1
ATOM 1333 N N . SER A 1 173 ? -12.746 -0.816 8.204 1.00 88.38 173 SER A N 1
ATOM 1334 C CA . SER A 1 173 ? -11.666 -1.720 8.607 1.00 88.38 173 SER A CA 1
ATOM 1335 C C . SER A 1 173 ? -10.355 -0.979 8.886 1.00 88.38 173 SER A C 1
ATOM 1337 O O . SER A 1 173 ? -10.081 0.093 8.343 1.00 88.38 173 SER A O 1
ATOM 1339 N N . ASP A 1 174 ? -9.486 -1.600 9.686 1.00 86.56 174 ASP A N 1
ATOM 1340 C CA . ASP A 1 174 ? -8.130 -1.097 9.927 1.00 86.56 174 ASP A CA 1
ATOM 1341 C C . ASP A 1 174 ? -7.274 -1.053 8.644 1.00 86.56 174 ASP A C 1
ATOM 1343 O O . ASP A 1 174 ? -6.319 -0.277 8.563 1.00 86.56 174 ASP A O 1
ATOM 1347 N N . GLU A 1 175 ? -7.639 -1.838 7.625 1.00 86.62 175 GLU A N 1
ATOM 1348 C CA . GLU A 1 175 ? -6.951 -1.945 6.334 1.00 86.62 175 GLU A CA 1
ATOM 1349 C C . GLU A 1 175 ? -7.077 -0.658 5.502 1.00 86.62 175 GLU A C 1
ATOM 1351 O O . GLU A 1 175 ? -6.165 -0.294 4.753 1.00 86.62 175 GLU A O 1
ATOM 1356 N N . PHE A 1 176 ? -8.157 0.105 5.705 1.00 87.56 176 PHE A N 1
ATOM 1357 C CA . PHE A 1 176 ? -8.343 1.401 5.055 1.00 87.56 176 PHE A CA 1
ATOM 1358 C C . PHE A 1 176 ? -7.298 2.437 5.483 1.00 87.56 176 PHE A C 1
ATOM 1360 O O . PHE A 1 176 ? -6.968 3.330 4.704 1.00 87.56 176 PHE A O 1
ATOM 1367 N N . ASN A 1 177 ? -6.723 2.322 6.684 1.00 88.88 177 ASN A N 1
ATOM 1368 C CA . ASN A 1 177 ? -5.656 3.230 7.115 1.00 88.88 177 ASN A CA 1
ATOM 1369 C C . ASN A 1 177 ? -4.406 3.084 6.236 1.00 88.88 177 ASN A C 1
ATOM 1371 O O . ASN A 1 177 ? -3.783 4.084 5.884 1.00 88.88 177 ASN A O 1
ATOM 1375 N N . VAL A 1 178 ? -4.080 1.849 5.842 1.00 88.62 178 VAL A N 1
ATOM 1376 C CA . VAL A 1 178 ? -2.958 1.548 4.944 1.00 88.62 178 VAL A CA 1
ATOM 1377 C C . VAL A 1 178 ? -3.266 2.058 3.536 1.00 88.62 178 VAL A C 1
ATOM 1379 O O . VAL A 1 178 ? -2.447 2.761 2.948 1.00 88.62 178 VAL A O 1
ATOM 1382 N N . TYR A 1 179 ? -4.478 1.790 3.032 1.00 86.94 179 TYR A N 1
ATOM 1383 C CA . TYR A 1 179 ? -4.953 2.327 1.751 1.00 86.94 179 TYR A CA 1
ATOM 1384 C C . TYR A 1 179 ? -4.854 3.848 1.696 1.00 86.94 179 TYR A C 1
ATOM 1386 O O . TYR A 1 179 ? -4.362 4.408 0.723 1.00 86.94 179 TYR A O 1
ATOM 1394 N N . ARG A 1 180 ? -5.302 4.528 2.755 1.00 85.81 180 ARG A N 1
ATOM 1395 C CA . ARG A 1 180 ? -5.280 5.984 2.840 1.00 85.81 180 ARG A CA 1
ATOM 1396 C C . ARG A 1 180 ? -3.857 6.528 2.849 1.00 85.81 180 ARG A C 1
ATOM 1398 O O . ARG A 1 180 ? -3.604 7.487 2.135 1.00 85.81 180 ARG A O 1
ATOM 1405 N N . ALA A 1 181 ? -2.954 5.933 3.625 1.00 86.50 181 ALA A N 1
ATOM 1406 C CA . ALA A 1 181 ? -1.564 6.375 3.696 1.00 86.50 181 ALA A CA 1
ATOM 1407 C C . ALA A 1 181 ? -0.851 6.244 2.337 1.00 86.50 181 ALA A C 1
ATOM 1409 O O . ALA A 1 181 ? -0.180 7.176 1.903 1.00 86.50 181 ALA A O 1
ATOM 1410 N N . ILE A 1 182 ? -1.067 5.127 1.636 1.00 86.06 182 ILE A N 1
ATOM 1411 C CA . ILE A 1 182 ? -0.570 4.904 0.270 1.00 86.06 182 ILE A CA 1
ATOM 1412 C C . ILE A 1 182 ? -1.254 5.850 -0.726 1.00 86.06 182 ILE A C 1
ATOM 1414 O O . ILE A 1 182 ? -0.600 6.434 -1.584 1.00 86.06 182 ILE A O 1
ATOM 1418 N N . GLY A 1 183 ? -2.561 6.068 -0.591 1.00 82.81 183 GLY A N 1
ATOM 1419 C CA . GLY A 1 183 ? -3.307 7.013 -1.414 1.00 82.81 183 GLY A CA 1
ATOM 1420 C C . GLY A 1 183 ? -2.815 8.449 -1.247 1.00 82.81 183 GLY A C 1
ATOM 1421 O O . GLY A 1 183 ? -2.647 9.141 -2.235 1.00 82.81 183 GLY A O 1
ATOM 1422 N N . GLU A 1 184 ? -2.502 8.907 -0.036 1.00 83.88 184 GLU A N 1
ATOM 1423 C CA . GLU A 1 184 ? -1.910 10.239 0.185 1.00 83.88 184 GLU A CA 1
ATOM 1424 C C . GLU A 1 184 ? -0.522 10.387 -0.465 1.00 83.88 184 GLU A C 1
ATOM 1426 O O . GLU A 1 184 ? -0.100 11.507 -0.743 1.00 83.88 184 GLU A O 1
ATOM 1431 N N . GLN A 1 185 ? 0.166 9.277 -0.743 1.00 81.12 185 GLN A N 1
ATOM 1432 C CA . GLN A 1 185 ? 1.455 9.266 -1.429 1.00 81.12 185 GLN A CA 1
ATOM 1433 C C . GLN A 1 185 ? 1.316 9.247 -2.962 1.00 81.12 185 GLN A C 1
ATOM 1435 O O . GLN A 1 185 ? 2.125 9.873 -3.640 1.00 81.12 185 GLN A O 1
ATOM 1440 N N . TYR A 1 186 ? 0.296 8.571 -3.509 1.00 80.19 186 TYR A N 1
ATOM 1441 C CA . TYR A 1 186 ? 0.175 8.310 -4.956 1.00 80.19 186 TYR A CA 1
ATOM 1442 C C . TYR A 1 186 ? -1.038 8.952 -5.655 1.00 80.19 186 TYR A C 1
ATOM 1444 O O . TYR A 1 186 ? -1.148 8.866 -6.874 1.00 80.19 186 TYR A O 1
ATOM 1452 N N . LYS A 1 187 ? -1.966 9.583 -4.925 1.00 70.12 187 LYS A N 1
ATOM 1453 C CA . LYS A 1 187 ? -3.196 10.189 -5.482 1.00 70.12 187 LYS A CA 1
ATOM 1454 C C . LYS A 1 187 ? -2.992 11.591 -6.074 1.00 70.12 187 LYS A C 1
ATOM 1456 O O . LYS A 1 187 ? -3.875 12.074 -6.780 1.00 70.12 187 LYS A O 1
ATOM 1461 N N . ASP A 1 188 ? -1.873 12.246 -5.768 1.00 51.50 188 ASP A N 1
ATOM 1462 C CA . ASP A 1 188 ? -1.582 13.641 -6.139 1.00 51.50 188 ASP A CA 1
ATOM 1463 C C . ASP A 1 188 ? -0.672 13.800 -7.382 1.00 51.50 188 ASP A C 1
ATOM 1465 O O . ASP A 1 188 ? -0.289 14.930 -7.698 1.00 51.50 188 ASP A O 1
ATOM 1469 N N . GLU A 1 189 ? -0.354 12.719 -8.109 1.00 44.56 189 GLU A N 1
ATOM 1470 C CA . GLU A 1 189 ? 0.482 12.756 -9.331 1.00 44.56 189 GLU A CA 1
ATOM 1471 C C . GLU A 1 189 ? -0.293 12.480 -10.632 1.00 44.56 189 GLU A C 1
ATOM 1473 O O . GLU A 1 189 ? -1.115 11.534 -10.667 1.00 44.56 189 GLU A O 1
#

Foldseek 3Di:
DDDDDDDDDPDDDDDPPPPPVPDPPVPPVQQPLNVLVVVLVVLVVVLVVCVVVVVVVVVVVSVVVNVVSVVVNVCSVPVVPDDDDDDDDDPPPQQVVLVLQLLLLVLLCVLCVPFADPVVVVVCCVDPVVVLSVVCNVRVSPDDPVSSLSVLVVSVVSLVVTDVVSVVVCCPDPSVVSNVVSCVVRVPD

Secondary structure (DSSP, 8-state):
---------------S---------------HHHHHHHHHHHHHHHHHHHHHHT-HHHHHHHHHHHHHHHHHHHHHHHHTS---------S--SHHHHHHHHHHHHHHHHHHHHHS-HHHHHHHHHSTHHHHHHHHHH-GGG--HHHHHHHHHHHHHHHHTS-HHHHHHHHTSTHHHHHHHHHHHHTT-

Sequence (189 aa):
MRKAAVEEKVAEIRDAPTVELLNEEDDEPVSELQRVEDELRALKPLYQEAKALGDKATLAELTPTLQALMSKRKALKQGSEVQPSEASTAEASDEEGDSLFAQFVSIVDNLLGDHLPENIVNDFVASPDFETYRSVLGSPETTDEETRALFYNMVDDQLGNMSPESISSFVESDEFNVYRAIGEQYKDE

pLDDT: mean 74.96, std 16.94, range [35.88, 91.06]

Radius of gyration: 33.37 Å; chains: 1; bounding box: 78×33×110 Å

Organism: NCBI:txid743084